Protein AF-A0A3A9J740-F1 (afdb_monomer)

Radius of gyration: 24.11 Å; Cα contacts (8 Å, |Δi|>4): 425; chains: 1; bounding box: 58×32×68 Å

Mean predicted aligned error: 5.63 Å

InterPro domains:
  IPR014917 Protein of unknown function DUF1800 [PF08811] (1-288)

Foldseek 3Di:
DCVVQVLQQAFACCFQQHPNHGHQRLRVLCCCCDQVFQHVPSPWDPLLSVLLSLLSWQWHAPPPDPDPDPPRGIDGHRRRHHAAWGAHPNDIQGDGTNVSNVVVSLVRLQRLSRLQVVQQVLLCLQQNNPDDPVSSVQLSVQCNVVVRPPVSSVVSSCPDPSSPPHDQDFFDQLVRLVVLLCVLFVHDDDPVVSQVLNVQLVRHPPDAPDPSGDDRDRVSRVPPSNLVSQLVVQLVVLVPDPDQDQLLVSLCVSQPPNRDPVLNVCLVPQPDSSSSSSSSSSDPRSRTD

Solvent-accessible surface area (backbone atoms only — not comparable to full-atom values): 15824 Å² total; per-residue (Å²): 99,51,68,84,39,44,24,56,70,14,22,7,42,67,3,80,73,31,64,83,70,28,52,58,39,40,54,47,33,40,46,44,42,32,72,73,28,29,28,84,86,41,80,76,50,73,64,29,28,51,30,41,12,29,36,44,17,14,43,29,50,30,75,91,46,99,46,102,56,97,47,83,41,77,47,73,40,70,49,28,19,28,73,70,69,36,57,42,87,89,41,76,41,75,50,64,66,74,53,26,33,52,52,53,52,56,50,44,61,68,30,70,42,14,38,50,42,50,38,47,51,55,48,30,72,70,59,27,85,87,64,60,69,68,59,48,54,51,32,37,50,43,25,65,76,55,78,54,41,61,65,60,29,49,50,53,53,61,70,37,68,59,67,74,70,53,68,70,70,36,53,45,48,55,68,56,37,52,53,49,48,26,61,67,68,74,42,86,74,58,68,69,64,46,50,51,53,24,40,73,47,73,52,38,79,98,57,55,95,44,95,82,46,73,83,86,57,50,74,82,62,61,42,70,68,38,50,48,46,51,51,55,50,33,42,53,54,35,67,69,54,84,85,72,73,58,34,66,59,45,48,44,75,69,41,49,92,72,56,48,68,70,58,52,51,56,34,72,67,35,94,39,62,45,54,10,38,25,47,52,57,69,28,71,76,52,42,32,73

Sequence (289 aa):
MLRYLDNNASVGRNSPRRRGRGTVNENLAREIMELHTLGVDGGYTQADVTAFAAALSGWTAGVWAPAPSDTLGTFFAAEQHDPGPKRVLGQTYVQDGPDQAVAVLRDLARHPSTIHHVSRRLAAHFLGDDLPPAVLSDLEETWRRTDGDLRAVTEALLRRPESTTMAVVKRRPPMEFIMAACRVLGHAAPAGPLLRDLGAMGQSVFSANSPKGWPEENNAWVAPDGIRTRLDWSMNVAARMQDLADPRTLAEQAFGSVLTEPTRQAIARAESPKRGIAILLMSSEMQRR

pLDDT: mean 91.39, std 8.55, range [51.75, 98.5]

Organism: NCBI:txid2478470

Structure (mmCIF, N/CA/C/O backbone):
data_AF-A0A3A9J740-F1
#
_entry.id   AF-A0A3A9J740-F1
#
loop_
_atom_site.group_PDB
_atom_site.id
_atom_site.type_symbol
_atom_site.label_atom_id
_atom_site.label_alt_id
_atom_site.label_comp_id
_atom_site.label_asym_id
_atom_site.label_entity_id
_atom_site.label_seq_id
_atom_site.pdbx_PDB_ins_code
_atom_site.Cartn_x
_atom_site.Cartn_y
_atom_site.Cartn_z
_atom_site.occupancy
_atom_site.B_iso_or_equiv
_atom_site.auth_seq_id
_atom_site.auth_comp_id
_atom_site.auth_asym_id
_atom_site.auth_atom_id
_atom_site.pdbx_PDB_model_num
ATOM 1 N N . MET A 1 1 ? 2.421 2.095 13.039 1.00 81.31 1 MET A N 1
ATOM 2 C CA . MET A 1 1 ? 1.061 2.659 13.174 1.00 81.31 1 MET A CA 1
ATOM 3 C C . MET A 1 1 ? 0.783 3.193 14.569 1.00 81.31 1 MET A C 1
ATOM 5 O O . MET A 1 1 ? 0.684 4.401 14.672 1.00 81.31 1 MET A O 1
ATOM 9 N N . LEU A 1 2 ? 0.766 2.374 15.636 1.00 83.62 2 LEU A N 1
ATOM 10 C CA . LEU A 1 2 ? 0.472 2.857 17.005 1.00 83.62 2 LEU A CA 1
ATOM 11 C C . LEU A 1 2 ? 1.285 4.092 17.431 1.00 83.62 2 LEU A C 1
ATOM 13 O O . LEU A 1 2 ? 0.717 5.019 17.983 1.00 83.62 2 LEU A O 1
ATOM 17 N N . ARG A 1 3 ? 2.592 4.128 17.143 1.00 83.50 3 ARG A N 1
ATOM 18 C CA . ARG A 1 3 ? 3.433 5.312 17.390 1.00 83.50 3 ARG A CA 1
ATOM 19 C C . ARG A 1 3 ? 3.266 6.406 16.334 1.00 83.50 3 ARG A C 1
ATOM 21 O O . ARG A 1 3 ? 3.211 7.570 16.673 1.00 83.50 3 ARG A O 1
ATOM 28 N N . TYR A 1 4 ? 3.232 6.034 15.055 1.00 84.31 4 TYR A N 1
ATOM 29 C CA . TYR A 1 4 ? 3.161 6.996 13.943 1.00 84.31 4 TYR A CA 1
ATOM 30 C C . TYR A 1 4 ? 1.874 7.838 13.970 1.00 84.31 4 TYR A C 1
ATOM 32 O O . TYR A 1 4 ? 1.875 8.969 13.510 1.00 84.31 4 TYR A O 1
ATOM 40 N N . LEU A 1 5 ? 0.796 7.276 14.523 1.00 90.56 5 LEU A N 1
ATOM 41 C CA . LEU A 1 5 ? -0.503 7.925 14.706 1.00 90.56 5 LEU A CA 1
ATOM 42 C C . LEU A 1 5 ? -0.791 8.234 16.180 1.00 90.56 5 LEU A C 1
ATOM 44 O O . LEU A 1 5 ? -1.947 8.423 16.551 1.00 90.56 5 LEU A O 1
ATOM 48 N N . ASP A 1 6 ? 0.251 8.241 17.018 1.00 88.88 6 ASP A N 1
ATOM 49 C CA . ASP A 1 6 ? 0.214 8.672 18.418 1.00 88.88 6 ASP A CA 1
ATOM 50 C C . ASP A 1 6 ? -0.845 7.967 19.299 1.00 88.88 6 ASP A C 1
ATOM 52 O O . ASP A 1 6 ? -1.298 8.502 20.316 1.00 88.88 6 ASP A O 1
ATOM 56 N N . ASN A 1 7 ? -1.229 6.729 18.961 1.00 91.00 7 ASN A N 1
ATOM 57 C CA . ASN A 1 7 ? -2.112 5.903 19.792 1.00 91.00 7 ASN A CA 1
ATOM 58 C C . ASN A 1 7 ? -1.427 5.452 21.086 1.00 91.00 7 ASN A C 1
ATOM 60 O O . ASN A 1 7 ? -2.094 5.230 22.087 1.00 91.00 7 ASN A O 1
ATOM 64 N N . ASN A 1 8 ? -0.094 5.367 21.103 1.00 85.38 8 ASN A N 1
ATOM 65 C CA . ASN A 1 8 ? 0.677 5.089 22.319 1.00 85.38 8 ASN A CA 1
ATOM 66 C C . ASN A 1 8 ? 0.500 6.164 23.412 1.00 85.38 8 ASN A C 1
ATOM 68 O O . ASN A 1 8 ? 0.837 5.908 24.564 1.00 85.38 8 ASN A O 1
ATOM 72 N N . ALA A 1 9 ? 0.007 7.356 23.054 1.00 84.88 9 ALA A N 1
ATOM 73 C CA . ALA A 1 9 ? -0.365 8.419 23.985 1.00 84.88 9 ALA A CA 1
ATOM 74 C C . ALA A 1 9 ? -1.886 8.495 24.242 1.00 84.88 9 ALA A C 1
ATOM 76 O O . ALA A 1 9 ? -2.328 9.329 25.034 1.00 84.88 9 ALA A O 1
ATOM 77 N N . SER A 1 10 ? -2.684 7.642 23.586 1.00 90.44 10 SER A N 1
ATOM 78 C CA . SER A 1 10 ? -4.144 7.602 23.708 1.00 90.44 10 SER A CA 1
ATOM 79 C C . SER A 1 10 ? -4.549 6.964 25.034 1.00 90.44 10 SER A C 1
ATOM 81 O O . SER A 1 10 ? -4.300 5.782 25.277 1.00 90.44 10 SER A O 1
ATOM 83 N N . VAL A 1 11 ? -5.190 7.751 25.898 1.00 91.88 11 VAL A N 1
ATOM 84 C CA . VAL A 1 11 ? -5.664 7.302 27.212 1.00 91.88 11 VAL A CA 1
ATOM 85 C C . VAL A 1 11 ? -7.163 7.538 27.301 1.00 91.88 11 VAL A C 1
ATOM 87 O O . VAL A 1 11 ? -7.626 8.669 27.139 1.00 91.88 11 VAL A O 1
ATOM 90 N N . GLY A 1 12 ? -7.911 6.477 27.595 1.00 92.31 12 GLY A N 1
ATOM 91 C CA . GLY A 1 12 ? -9.357 6.510 27.756 1.00 92.31 12 GLY A CA 1
ATOM 92 C C . GLY A 1 12 ? -9.812 7.589 28.733 1.00 92.31 12 GLY A C 1
ATOM 93 O O . GLY A 1 12 ? -9.223 7.775 29.800 1.00 92.31 12 GLY A O 1
ATOM 94 N N . ARG A 1 13 ? -10.891 8.300 28.396 1.00 90.38 13 ARG A N 1
ATOM 95 C CA . ARG A 1 13 ? -11.458 9.366 29.241 1.00 90.38 13 ARG A CA 1
ATOM 96 C C . ARG A 1 13 ? -11.885 8.816 30.598 1.00 90.38 13 ARG A C 1
ATOM 98 O O . ARG A 1 13 ? -11.732 9.491 31.616 1.00 90.38 13 ARG A O 1
ATOM 105 N N . ASN A 1 14 ? -12.374 7.580 30.606 1.00 90.00 14 ASN A N 1
ATOM 106 C CA . ASN A 1 14 ? -12.806 6.869 31.806 1.00 90.00 14 ASN A CA 1
ATOM 107 C C . ASN A 1 14 ? -11.757 5.882 32.340 1.00 90.00 14 ASN A C 1
ATOM 109 O O . ASN A 1 14 ? -12.083 5.074 33.209 1.00 90.00 14 ASN A O 1
ATOM 113 N N . SER A 1 15 ? -10.517 5.927 31.838 1.00 90.94 15 SER A N 1
ATOM 114 C CA . SER A 1 15 ? -9.501 4.950 32.225 1.00 90.94 15 SER A CA 1
ATOM 115 C C . SER A 1 15 ? -9.098 5.093 33.699 1.00 90.94 15 SER A C 1
ATOM 117 O O . SER A 1 15 ? -9.094 6.211 34.236 1.00 90.94 15 SER A O 1
ATOM 119 N N . PRO A 1 16 ? -8.676 4.000 34.361 1.00 87.94 16 PRO A N 1
ATOM 120 C CA . PRO A 1 16 ? -8.152 4.061 35.725 1.00 87.94 16 PRO A CA 1
ATOM 121 C C . PRO A 1 16 ? -6.982 5.046 35.892 1.00 87.94 16 PRO A C 1
ATOM 123 O O . PRO A 1 16 ? -6.896 5.743 36.900 1.00 87.94 16 PRO A O 1
ATOM 126 N N . ARG A 1 17 ? -6.102 5.157 34.887 1.00 84.81 17 ARG A N 1
ATOM 127 C CA . ARG A 1 17 ? -4.904 6.016 34.919 1.00 84.81 17 ARG A CA 1
ATOM 128 C C . ARG A 1 17 ? -5.209 7.515 34.890 1.00 84.81 17 ARG A C 1
ATOM 130 O O . ARG A 1 17 ? -4.446 8.293 35.460 1.00 84.81 17 ARG A O 1
ATOM 137 N N . ARG A 1 18 ? -6.260 7.950 34.186 1.00 78.88 18 ARG A N 1
ATOM 138 C CA . ARG A 1 18 ? -6.605 9.377 34.022 1.00 78.88 18 ARG A CA 1
ATOM 139 C C . ARG A 1 18 ? -8.114 9.613 34.011 1.00 78.88 18 ARG A C 1
ATOM 141 O O . ARG A 1 18 ? -8.633 10.295 33.131 1.00 78.88 18 ARG A O 1
ATOM 148 N N . ARG A 1 19 ? -8.822 9.094 35.012 1.00 77.00 19 ARG A N 1
ATOM 149 C CA . ARG A 1 19 ? -10.279 9.246 35.130 1.00 77.00 19 ARG A CA 1
ATOM 150 C C . ARG A 1 19 ? -10.709 10.718 35.007 1.00 77.00 19 ARG A C 1
ATOM 152 O O . ARG A 1 19 ? -10.307 11.557 35.810 1.00 77.00 19 ARG A O 1
ATOM 159 N N . GLY A 1 20 ? -11.490 11.036 33.974 1.00 71.94 20 GLY A N 1
ATOM 160 C CA . GLY A 1 20 ? -11.983 12.385 33.663 1.00 71.94 20 GLY A CA 1
ATOM 161 C C . GLY A 1 20 ? -10.965 13.337 33.015 1.00 71.94 20 GLY A C 1
ATOM 162 O O . GLY A 1 20 ? -11.309 14.474 32.708 1.00 71.94 20 GLY A O 1
ATOM 163 N N . ARG A 1 21 ? -9.717 12.900 32.804 1.00 74.75 21 ARG A N 1
ATOM 164 C CA . ARG A 1 21 ? -8.615 13.690 32.213 1.00 74.75 21 ARG A CA 1
ATOM 165 C C . ARG A 1 21 ? -7.874 12.953 31.088 1.00 74.75 21 ARG A C 1
ATOM 167 O O . ARG A 1 21 ? -6.830 13.422 30.634 1.00 74.75 21 ARG A O 1
ATOM 174 N N . GLY A 1 22 ? -8.353 11.776 30.690 1.00 78.81 22 GLY A N 1
ATOM 175 C CA . GLY A 1 22 ? -7.833 11.038 29.546 1.00 78.81 22 GLY A CA 1
ATOM 176 C C . GLY A 1 22 ? -8.166 11.754 28.241 1.00 78.81 22 GLY A C 1
ATOM 177 O O . GLY A 1 22 ? -9.252 12.320 28.097 1.00 78.81 22 GLY A O 1
ATOM 178 N N . THR A 1 23 ? -7.228 11.719 27.299 1.00 86.56 23 THR A N 1
ATOM 179 C CA . THR A 1 23 ? -7.433 12.207 25.937 1.00 86.56 23 THR A CA 1
ATOM 180 C C . THR A 1 23 ? -7.260 11.026 25.002 1.00 86.56 23 THR A C 1
ATOM 182 O O . THR A 1 23 ? -6.177 10.447 24.911 1.00 86.56 23 THR A O 1
ATOM 185 N N . VAL A 1 24 ? -8.344 10.675 24.321 1.00 90.56 24 VAL A N 1
ATOM 186 C CA . VAL A 1 24 ? -8.328 9.661 23.272 1.00 90.56 24 VAL A CA 1
ATOM 187 C C . VAL A 1 24 ? -7.801 10.314 21.998 1.00 90.56 24 VAL A C 1
ATOM 189 O O . VAL A 1 24 ? -8.313 11.352 21.581 1.00 90.56 24 VAL A O 1
ATOM 192 N N . ASN A 1 25 ? -6.771 9.717 21.403 1.00 94.19 25 ASN A N 1
ATOM 193 C CA . ASN A 1 25 ? -6.273 10.118 20.096 1.00 94.19 25 ASN A CA 1
ATOM 194 C C . ASN A 1 25 ? -7.057 9.387 19.003 1.00 94.19 25 ASN A C 1
ATOM 196 O O . ASN A 1 25 ? -7.069 8.160 18.955 1.00 94.19 25 ASN A O 1
ATOM 200 N N . GLU A 1 26 ? -7.703 10.149 18.129 1.00 96.06 26 GLU A N 1
ATOM 201 C CA . GLU A 1 26 ? -8.581 9.622 17.086 1.00 96.06 26 GLU A CA 1
ATOM 202 C C . GLU A 1 26 ? -7.867 9.246 15.792 1.00 96.06 26 GLU A C 1
ATOM 204 O O . GLU A 1 26 ? -8.460 8.555 14.966 1.00 96.06 26 GLU A O 1
ATOM 209 N N . ASN A 1 27 ? -6.615 9.673 15.603 1.00 95.56 27 ASN A N 1
ATOM 210 C CA . ASN A 1 27 ? -5.924 9.537 14.322 1.00 95.56 27 ASN A CA 1
ATOM 211 C C 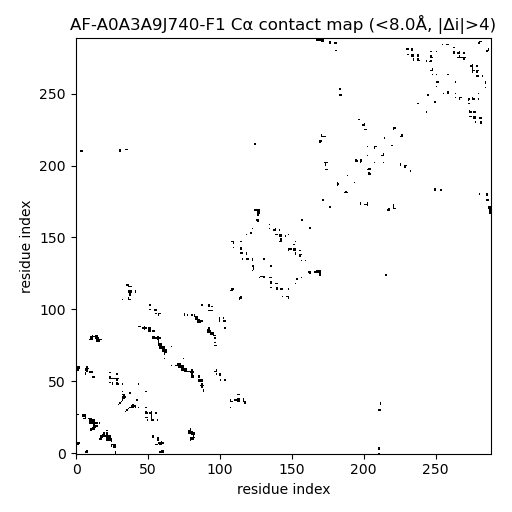. ASN A 1 27 ? -5.874 8.076 13.875 1.00 95.56 27 ASN A C 1
ATOM 213 O O . ASN A 1 27 ? -6.288 7.763 12.767 1.00 95.56 27 ASN A O 1
ATOM 217 N N . LEU A 1 28 ? -5.467 7.151 14.752 1.00 96.06 28 LEU A N 1
ATOM 218 C CA . LEU A 1 28 ? -5.420 5.733 14.391 1.00 96.06 28 LEU A CA 1
ATOM 219 C C . LEU A 1 28 ? -6.788 5.171 13.984 1.00 96.06 28 LEU A C 1
ATOM 221 O O . LEU A 1 28 ? -6.869 4.459 12.986 1.00 96.06 28 LEU A O 1
ATOM 225 N N . ALA A 1 29 ? -7.846 5.489 14.731 1.00 97.56 29 ALA A N 1
ATOM 226 C CA . ALA A 1 29 ? -9.196 5.038 14.403 1.00 97.56 29 ALA A CA 1
ATOM 227 C C . ALA A 1 29 ? -9.645 5.588 13.045 1.00 97.56 29 ALA A C 1
ATOM 229 O O . ALA A 1 29 ? -10.140 4.832 12.211 1.00 97.56 29 ALA A O 1
ATOM 230 N N . ARG A 1 30 ? -9.403 6.884 12.809 1.00 97.50 30 ARG A N 1
ATOM 231 C CA . ARG A 1 30 ? -9.718 7.557 11.550 1.00 97.50 30 ARG A CA 1
ATOM 232 C C . ARG A 1 30 ? -8.988 6.914 10.384 1.00 97.50 30 ARG A C 1
ATOM 234 O O . ARG A 1 30 ? -9.649 6.497 9.448 1.00 97.50 30 ARG A O 1
ATOM 241 N N . GLU A 1 31 ? -7.669 6.750 10.460 1.00 96.50 31 GLU A N 1
ATOM 242 C CA . GLU A 1 31 ? -6.901 6.157 9.360 1.00 96.50 31 GLU A CA 1
ATOM 243 C C . GLU A 1 31 ? -7.305 4.698 9.092 1.00 96.50 31 GLU A C 1
ATOM 245 O O . GLU A 1 31 ? -7.354 4.268 7.939 1.00 96.50 31 GLU A O 1
ATOM 250 N N . ILE A 1 32 ? -7.625 3.916 10.134 1.00 97.56 32 ILE A N 1
ATOM 251 C CA . ILE A 1 32 ? -8.130 2.549 9.946 1.00 97.56 32 ILE A CA 1
ATOM 252 C C . ILE A 1 32 ? -9.444 2.573 9.164 1.00 97.56 32 ILE A C 1
ATOM 254 O O . ILE A 1 32 ? -9.566 1.836 8.187 1.00 97.56 32 ILE A O 1
ATOM 258 N N . MET A 1 33 ? -10.404 3.406 9.570 1.00 98.12 33 MET A N 1
ATOM 259 C CA . MET A 1 33 ? -11.716 3.502 8.924 1.00 98.12 33 MET A CA 1
ATOM 260 C C . MET A 1 33 ? -11.609 4.084 7.508 1.00 98.12 33 MET A C 1
ATOM 262 O O . MET A 1 33 ? -12.146 3.512 6.566 1.00 98.12 33 MET A O 1
ATOM 266 N N . GLU A 1 34 ? -10.851 5.161 7.341 1.00 96.56 34 GLU A N 1
ATOM 267 C CA . GLU A 1 34 ? -10.755 5.934 6.104 1.00 96.56 34 GLU A CA 1
ATOM 268 C C . GLU A 1 34 ? -9.846 5.285 5.057 1.00 96.56 34 GLU A C 1
ATOM 270 O O . GLU A 1 34 ? -10.227 5.105 3.903 1.00 96.56 34 GLU A O 1
ATOM 275 N N . LEU A 1 35 ? -8.617 4.927 5.436 1.00 95.19 35 LEU A N 1
ATOM 276 C CA . LEU A 1 35 ? -7.586 4.537 4.472 1.00 95.19 35 LEU A CA 1
ATOM 277 C C . LEU A 1 35 ? -7.475 3.027 4.301 1.00 95.19 35 LEU A C 1
ATOM 279 O O . LEU A 1 35 ? -7.190 2.542 3.196 1.00 95.19 35 LEU A O 1
ATOM 283 N N . HIS A 1 36 ? -7.644 2.290 5.397 1.00 95.25 36 HIS A N 1
ATOM 284 C CA . HIS A 1 36 ? -7.301 0.871 5.464 1.00 95.25 36 HIS A CA 1
ATOM 285 C C . HIS A 1 36 ? -8.511 -0.066 5.410 1.00 95.25 36 HIS A C 1
ATOM 287 O O . HIS A 1 36 ? -8.317 -1.249 5.137 1.00 95.25 36 HIS A O 1
ATOM 293 N N . THR A 1 37 ? -9.729 0.434 5.643 1.00 97.44 37 THR A N 1
ATOM 294 C CA . THR A 1 37 ? -10.952 -0.382 5.634 1.00 97.44 37 THR A CA 1
ATOM 295 C C . THR A 1 37 ? -12.053 0.236 4.777 1.00 97.44 37 THR A C 1
ATOM 297 O O . THR A 1 37 ? -12.082 -0.017 3.580 1.00 97.44 37 THR A O 1
ATOM 300 N N . LEU A 1 38 ? -12.937 1.050 5.347 1.00 97.88 38 LEU A N 1
ATOM 301 C CA . LEU A 1 38 ? -14.202 1.465 4.739 1.00 97.88 38 LEU A CA 1
ATOM 302 C C . LEU A 1 38 ? -14.046 2.401 3.531 1.00 97.88 38 LEU A C 1
ATOM 304 O O . LEU A 1 38 ? -14.962 2.472 2.714 1.00 97.88 38 LEU A O 1
ATOM 308 N N . GLY A 1 39 ? -12.924 3.115 3.422 1.00 96.12 39 GLY A N 1
ATOM 309 C CA . GLY A 1 39 ? -12.763 4.197 2.450 1.00 96.12 39 GLY A CA 1
ATOM 310 C C . GLY A 1 39 ? -13.321 5.524 2.978 1.00 96.12 39 GLY A C 1
ATOM 311 O O . GLY A 1 39 ? -14.111 5.541 3.920 1.00 96.12 39 GLY A O 1
ATOM 312 N N . VAL A 1 40 ? -12.938 6.644 2.355 1.00 93.81 40 VAL A N 1
ATOM 313 C CA . VAL A 1 40 ? -13.387 8.000 2.747 1.00 93.81 40 VAL A CA 1
ATOM 314 C C . VAL A 1 40 ? -14.909 8.168 2.717 1.00 93.81 40 VAL A C 1
ATOM 316 O O . VAL A 1 40 ? -15.480 8.785 3.611 1.00 93.81 40 VAL A O 1
ATOM 319 N N . ASP A 1 41 ? -15.577 7.516 1.766 1.00 91.75 41 ASP A N 1
ATOM 320 C CA . ASP A 1 41 ? -17.038 7.512 1.630 1.00 91.75 41 ASP A CA 1
ATOM 321 C C . ASP A 1 41 ? -17.677 6.275 2.289 1.00 91.75 41 ASP A C 1
ATOM 323 O O . ASP A 1 41 ? -18.765 5.829 1.927 1.00 91.75 41 ASP A O 1
ATOM 327 N N . GLY A 1 42 ? -16.991 5.693 3.276 1.00 92.88 42 GLY A N 1
ATOM 328 C CA . GLY A 1 42 ? -17.344 4.431 3.920 1.00 92.88 42 GLY A CA 1
ATOM 329 C C . GLY A 1 42 ? -18.603 4.451 4.794 1.00 92.88 42 GLY A C 1
ATOM 330 O O . GLY A 1 42 ? -18.984 3.405 5.319 1.00 92.88 42 GLY A O 1
ATOM 331 N N . GLY A 1 43 ? -19.242 5.616 4.956 1.00 94.56 43 GLY A N 1
ATOM 332 C CA . GLY A 1 43 ? -20.502 5.787 5.688 1.00 94.56 43 GLY A CA 1
ATOM 333 C C . GLY A 1 43 ? -20.370 5.898 7.210 1.00 94.56 43 GLY A C 1
ATOM 334 O O . GLY A 1 43 ? -21.377 5.816 7.911 1.00 94.56 43 GLY A O 1
ATOM 335 N N . TYR A 1 44 ? -19.156 6.083 7.736 1.00 97.44 44 TYR A N 1
ATOM 336 C CA . TYR A 1 44 ? -18.931 6.311 9.164 1.00 97.44 44 TYR A CA 1
ATOM 337 C C . TYR A 1 44 ? -19.073 7.784 9.546 1.00 97.44 44 TYR A C 1
ATOM 339 O O . TYR A 1 44 ? -18.881 8.693 8.740 1.00 97.44 44 TYR A O 1
ATOM 347 N N . THR A 1 45 ? -19.379 8.027 10.815 1.00 97.69 45 THR A N 1
ATOM 348 C CA . THR A 1 45 ? -19.489 9.367 11.388 1.00 97.69 45 THR A CA 1
ATOM 349 C C . THR A 1 45 ? -18.288 9.701 12.265 1.00 97.69 45 THR A C 1
ATOM 351 O O . THR A 1 45 ? -17.536 8.832 12.709 1.00 97.69 45 THR A O 1
ATOM 354 N N . GLN A 1 46 ? -18.147 10.981 12.608 1.00 97.69 46 GLN A N 1
ATOM 355 C CA . GLN A 1 46 ? -17.180 11.418 13.613 1.00 97.69 46 GLN A CA 1
ATOM 356 C C . GLN A 1 46 ? -17.383 10.710 14.967 1.00 97.69 46 GLN A C 1
ATOM 358 O O . GLN A 1 46 ? -16.409 10.409 15.650 1.00 97.69 46 GLN A O 1
ATOM 363 N N . ALA A 1 47 ? -18.630 10.401 15.343 1.00 98.06 47 ALA A N 1
ATOM 364 C CA . ALA A 1 47 ? -18.919 9.677 16.579 1.00 98.06 47 ALA A CA 1
ATOM 365 C C . ALA A 1 47 ? -18.381 8.237 16.545 1.00 98.06 47 ALA A C 1
ATOM 367 O O . ALA A 1 47 ? -17.877 7.756 17.559 1.00 98.06 47 ALA A O 1
ATOM 368 N N . ASP A 1 48 ? -18.429 7.580 15.382 1.00 98.44 48 ASP A N 1
ATOM 369 C CA . ASP A 1 48 ? -17.860 6.241 15.198 1.00 98.44 48 ASP A CA 1
ATOM 370 C C . ASP A 1 48 ? -16.336 6.262 15.339 1.00 98.44 48 ASP A C 1
ATOM 372 O O . ASP A 1 48 ? -15.773 5.398 16.009 1.00 98.44 48 ASP A O 1
ATOM 376 N N . VAL A 1 49 ? -15.674 7.291 14.792 1.00 98.25 49 VAL A N 1
ATOM 377 C CA . VAL A 1 49 ? -14.226 7.496 14.955 1.00 98.25 49 VAL A CA 1
ATOM 378 C C . VAL A 1 49 ? -13.867 7.659 16.431 1.00 98.25 49 VAL A C 1
ATOM 380 O O . VAL A 1 49 ? -12.987 6.956 16.926 1.00 98.25 49 VAL A O 1
ATOM 383 N N . THR A 1 50 ? -14.562 8.538 17.162 1.00 97.75 50 THR A N 1
ATOM 384 C CA . THR A 1 50 ? -14.318 8.746 18.597 1.00 97.75 50 THR A CA 1
ATOM 385 C C . THR A 1 50 ? -14.555 7.463 19.403 1.00 97.75 50 THR A C 1
ATOM 387 O O . THR A 1 50 ? -13.760 7.126 20.285 1.00 97.75 50 THR A O 1
ATOM 390 N N . ALA A 1 51 ? -15.629 6.725 19.109 1.00 97.94 51 ALA A N 1
ATOM 391 C CA . ALA A 1 51 ? -15.966 5.488 19.808 1.00 97.94 51 ALA A CA 1
ATOM 392 C C . ALA A 1 51 ? -14.959 4.365 19.523 1.00 97.94 51 ALA A C 1
ATOM 394 O O . ALA A 1 51 ? -14.545 3.663 20.449 1.00 97.94 51 ALA A O 1
ATOM 395 N N . PHE A 1 52 ? -14.508 4.224 18.276 1.00 98.38 52 PHE A N 1
ATOM 396 C CA . PHE A 1 52 ? -13.485 3.248 17.923 1.00 98.38 52 PHE A CA 1
ATOM 397 C C . PHE A 1 52 ? -12.116 3.623 18.504 1.00 98.38 52 PHE A C 1
ATOM 399 O O . PHE A 1 52 ? -11.405 2.761 19.016 1.00 98.38 52 PHE A O 1
ATOM 406 N N . ALA A 1 53 ? -11.770 4.910 18.531 1.00 97.69 53 ALA A N 1
ATOM 407 C CA . ALA A 1 53 ? -10.562 5.391 19.195 1.00 97.69 53 ALA A CA 1
ATOM 408 C C . ALA A 1 53 ? -10.574 5.087 20.703 1.00 97.69 53 ALA A C 1
ATOM 410 O O . ALA A 1 53 ? -9.547 4.717 21.273 1.00 97.69 53 ALA A O 1
ATOM 411 N N . ALA A 1 54 ? -11.741 5.178 21.350 1.00 96.69 54 ALA A N 1
ATOM 412 C CA . ALA A 1 54 ? -11.897 4.762 22.739 1.00 96.69 54 ALA A CA 1
ATOM 413 C C . ALA A 1 54 ? -11.683 3.247 22.899 1.00 96.69 54 ALA A C 1
ATOM 415 O O . ALA A 1 54 ? -10.971 2.845 23.817 1.00 96.69 54 ALA A O 1
ATOM 416 N N . ALA A 1 55 ? -12.197 2.419 21.983 1.00 97.44 55 ALA A N 1
ATOM 417 C CA . ALA A 1 55 ? -11.933 0.975 21.987 1.00 97.44 55 ALA A CA 1
ATOM 418 C C . ALA A 1 55 ? -10.441 0.642 21.770 1.00 97.44 55 ALA A C 1
ATOM 420 O O . ALA A 1 55 ? -9.922 -0.307 22.350 1.00 97.44 55 ALA A O 1
ATOM 421 N N . LEU A 1 56 ? -9.735 1.441 20.960 1.00 96.56 56 LEU A N 1
ATOM 422 C CA . LEU A 1 56 ? -8.296 1.311 20.692 1.00 96.56 56 LEU A CA 1
ATOM 423 C C . LEU A 1 56 ? -7.400 1.822 21.828 1.00 96.56 56 LEU A C 1
ATOM 425 O O . LEU A 1 56 ? -6.204 1.511 21.847 1.00 96.56 56 LEU A O 1
ATOM 429 N N . SER A 1 57 ? -7.931 2.611 22.764 1.00 94.62 57 SER A N 1
ATOM 430 C CA . SER A 1 57 ? -7.153 3.082 23.912 1.00 94.62 57 SER A CA 1
ATOM 431 C C . SER A 1 57 ? -6.632 1.898 24.736 1.00 94.62 57 SER A C 1
ATOM 433 O O . SER A 1 57 ? -7.274 0.853 24.830 1.00 94.62 57 SER A O 1
ATOM 435 N N . GLY A 1 58 ? -5.432 2.032 25.297 1.00 91.31 58 GLY A N 1
ATOM 436 C CA . GLY A 1 58 ? -4.724 0.920 25.936 1.00 91.31 58 GLY A CA 1
ATOM 437 C C . GLY A 1 58 ? -3.811 0.132 24.993 1.00 91.31 58 GLY A C 1
ATOM 438 O O . GLY A 1 58 ? -2.793 -0.378 25.454 1.00 91.31 58 GLY A O 1
ATOM 439 N N . TRP A 1 59 ? -4.062 0.094 23.679 1.00 92.31 59 TRP A N 1
ATOM 440 C CA . TRP A 1 59 ? -3.084 -0.461 22.736 1.00 92.31 59 TRP A CA 1
ATOM 441 C C . TRP A 1 59 ? -1.876 0.467 22.584 1.00 92.31 59 TRP A C 1
ATOM 443 O O . TRP A 1 59 ? -1.980 1.598 22.108 1.00 92.31 59 TRP A O 1
ATOM 453 N N . THR A 1 60 ? -0.696 -0.024 22.947 1.00 87.81 60 THR A N 1
ATOM 454 C CA . THR A 1 60 ? 0.554 0.738 22.897 1.00 87.81 60 THR A CA 1
ATOM 455 C C . THR A 1 60 ? 1.711 -0.138 22.403 1.00 87.81 60 THR A C 1
ATOM 457 O O . THR A 1 60 ? 1.517 -1.294 22.023 1.00 87.81 60 THR A O 1
ATOM 460 N N . ALA A 1 61 ? 2.918 0.417 22.327 1.00 82.88 61 ALA A N 1
ATOM 461 C CA . ALA A 1 61 ? 4.114 -0.298 21.893 1.00 82.88 61 ALA A CA 1
ATOM 462 C C . ALA A 1 61 ? 5.248 -0.129 22.913 1.00 82.88 61 ALA A C 1
ATOM 464 O O . ALA A 1 61 ? 5.517 0.980 23.365 1.00 82.88 61 ALA A O 1
ATOM 465 N N . GLY A 1 62 ? 5.931 -1.231 23.238 1.00 67.94 62 GLY A N 1
ATOM 466 C CA . GLY A 1 62 ? 7.017 -1.322 24.226 1.00 67.94 62 GLY A CA 1
ATOM 467 C C . GLY A 1 62 ? 8.356 -0.766 23.761 1.00 67.94 62 GLY A C 1
ATOM 468 O O . GLY A 1 62 ? 9.345 -0.839 24.482 1.00 67.94 62 GLY A O 1
ATOM 469 N N . VAL A 1 63 ? 8.404 -0.149 22.582 1.00 58.94 63 VAL A N 1
ATOM 470 C CA . VAL A 1 63 ? 9.570 0.633 22.192 1.00 58.94 63 VAL A CA 1
ATOM 471 C C . VAL A 1 63 ? 9.490 1.950 22.976 1.00 58.94 63 VAL A C 1
ATOM 473 O O . VAL A 1 63 ? 8.727 2.842 22.606 1.00 58.94 63 VAL A O 1
ATOM 476 N N . TRP A 1 64 ? 10.254 2.049 24.071 1.00 51.75 64 TRP A N 1
ATOM 477 C CA . TRP A 1 64 ? 10.454 3.251 24.910 1.00 51.75 64 TRP A CA 1
ATOM 478 C C . TRP A 1 64 ? 9.388 3.586 25.978 1.00 51.75 64 TRP A C 1
ATOM 480 O O . TRP A 1 64 ? 9.484 4.641 26.604 1.00 51.75 64 TRP A O 1
ATOM 490 N N . ALA A 1 65 ? 8.410 2.713 26.237 1.00 53.19 65 ALA A N 1
ATOM 491 C CA . ALA A 1 65 ? 7.521 2.804 27.407 1.00 53.19 65 ALA A CA 1
ATOM 492 C C . ALA A 1 65 ? 7.894 1.724 28.443 1.00 53.19 65 ALA A C 1
ATOM 494 O O . ALA A 1 65 ? 8.377 0.670 28.031 1.00 53.19 65 ALA A O 1
ATOM 495 N N . PRO A 1 66 ? 7.668 1.928 29.759 1.00 53.34 66 PRO A N 1
ATOM 496 C CA . PRO A 1 66 ? 7.808 0.858 30.744 1.00 53.34 66 PRO A CA 1
ATOM 497 C C . PRO A 1 66 ? 6.777 -0.238 30.439 1.00 53.34 66 PRO A C 1
ATOM 499 O O . PRO A 1 66 ? 5.604 -0.122 30.790 1.00 53.34 66 PRO A O 1
ATOM 502 N N . ALA A 1 67 ? 7.204 -1.261 29.703 1.00 58.50 67 ALA A N 1
ATOM 503 C CA . ALA A 1 67 ? 6.419 -2.446 29.406 1.00 58.50 67 ALA A CA 1
ATOM 504 C C . ALA A 1 67 ? 6.587 -3.474 30.546 1.00 58.50 67 ALA A C 1
ATOM 506 O O . ALA A 1 67 ? 7.644 -3.500 31.179 1.00 58.50 67 ALA A O 1
ATOM 507 N N . PRO A 1 68 ? 5.590 -4.341 30.810 1.00 58.50 68 PRO A N 1
ATOM 508 C CA . PRO A 1 68 ? 5.683 -5.393 31.832 1.00 58.50 68 PRO A CA 1
ATOM 509 C C . PRO A 1 68 ? 6.813 -6.429 31.627 1.00 58.50 68 PRO A C 1
ATOM 511 O O . PRO A 1 68 ? 7.037 -7.255 32.506 1.00 58.50 68 PRO A O 1
ATOM 514 N N . SER A 1 69 ? 7.534 -6.391 30.501 1.00 53.91 69 SER A N 1
ATOM 515 C CA . SER A 1 69 ? 8.791 -7.113 30.227 1.00 53.91 69 SER A CA 1
ATOM 516 C C . SER A 1 69 ? 9.456 -6.542 28.960 1.00 53.91 69 SER A C 1
ATOM 518 O O . SER A 1 69 ? 8.856 -5.669 28.330 1.00 53.91 69 SER A O 1
ATOM 520 N N . ASP A 1 70 ? 10.629 -7.069 28.558 1.00 54.12 70 ASP A N 1
ATOM 521 C CA . ASP A 1 70 ? 11.430 -6.830 27.322 1.00 54.12 70 ASP A CA 1
ATOM 522 C C . ASP A 1 70 ? 10.677 -7.014 25.974 1.00 54.12 70 ASP A C 1
ATOM 524 O O . ASP A 1 70 ? 11.211 -7.472 24.962 1.00 54.12 70 ASP A O 1
ATOM 528 N N . THR A 1 71 ? 9.395 -6.671 25.925 1.00 55.81 71 THR A N 1
ATOM 529 C CA . THR A 1 71 ? 8.533 -6.814 24.762 1.00 55.81 71 THR A CA 1
ATOM 530 C C . THR A 1 71 ? 8.839 -5.683 23.788 1.00 55.81 71 THR A C 1
ATOM 532 O O . THR A 1 71 ? 8.216 -4.619 23.803 1.00 55.81 71 THR A O 1
ATOM 535 N N . LEU A 1 72 ? 9.795 -5.924 22.895 1.00 61.16 72 LEU A N 1
ATOM 536 C CA . LEU A 1 72 ? 9.926 -5.186 21.642 1.00 61.16 72 LEU A CA 1
ATOM 537 C C . LEU A 1 72 ? 8.694 -5.503 20.776 1.00 61.16 72 LEU A C 1
ATOM 539 O O . LEU A 1 72 ? 8.728 -6.370 19.910 1.00 61.16 72 LEU A O 1
ATOM 543 N N . GLY A 1 73 ? 7.559 -4.860 21.058 1.00 75.00 73 GLY A N 1
ATOM 544 C CA . GLY A 1 73 ? 6.301 -5.180 20.387 1.00 75.00 73 GLY A CA 1
ATOM 545 C C . GLY A 1 73 ? 5.104 -4.368 20.865 1.00 75.00 73 GLY A C 1
ATOM 546 O O . GLY A 1 73 ? 5.221 -3.466 21.695 1.00 75.00 73 GLY A O 1
ATOM 547 N N . THR A 1 74 ? 3.939 -4.670 20.301 1.00 84.44 74 THR A N 1
ATOM 548 C CA . THR A 1 74 ? 2.658 -4.094 20.719 1.00 84.44 74 THR A CA 1
ATOM 549 C C . THR A 1 74 ? 2.134 -4.810 21.957 1.00 84.44 74 THR A C 1
ATOM 551 O O . THR A 1 74 ? 2.157 -6.038 21.998 1.00 84.44 74 THR A O 1
ATOM 554 N N . PHE A 1 75 ? 1.619 -4.071 22.933 1.00 87.12 75 PHE A N 1
ATOM 555 C CA . PHE A 1 75 ? 0.979 -4.644 24.117 1.00 87.12 75 PHE A CA 1
ATOM 556 C C . PHE A 1 75 ? -0.238 -3.817 24.535 1.00 87.12 75 PHE A C 1
ATOM 558 O O . PHE A 1 75 ? -0.436 -2.695 24.060 1.00 87.12 75 PHE A O 1
ATOM 565 N N . PHE A 1 76 ? -1.052 -4.384 25.422 1.00 91.12 76 PHE A N 1
ATOM 566 C CA . PHE A 1 76 ? -2.255 -3.744 25.933 1.00 91.12 76 PHE A CA 1
ATOM 567 C C . PHE A 1 76 ? -2.073 -3.304 27.390 1.00 91.12 76 PHE A C 1
ATOM 569 O O . PHE A 1 76 ? -1.822 -4.122 28.273 1.00 91.12 76 PHE A O 1
ATOM 576 N N . ALA A 1 77 ? -2.202 -2.005 27.632 1.00 91.31 77 ALA A N 1
ATOM 577 C CA . ALA A 1 77 ? -2.116 -1.363 28.934 1.00 91.31 77 ALA A CA 1
ATOM 578 C C . ALA A 1 77 ? -3.529 -1.111 29.485 1.00 91.31 77 ALA A C 1
ATOM 580 O O . ALA A 1 77 ? -4.171 -0.106 29.164 1.00 91.31 77 ALA A O 1
ATOM 581 N N . ALA A 1 78 ? -4.033 -2.043 30.296 1.00 92.81 78 ALA A N 1
ATOM 582 C CA . ALA A 1 78 ? -5.413 -2.025 30.785 1.00 92.81 78 ALA A CA 1
ATOM 583 C C . ALA A 1 78 ? -5.770 -0.745 31.566 1.00 92.81 78 ALA A C 1
ATOM 585 O O . ALA A 1 78 ? -6.893 -0.256 31.489 1.00 92.81 78 ALA A O 1
ATOM 586 N N . GLU A 1 79 ? -4.812 -0.134 32.265 1.00 91.62 79 GLU A N 1
ATOM 587 C CA . GLU A 1 79 ? -5.017 1.110 33.010 1.00 91.62 79 GLU A CA 1
ATOM 588 C C . GLU A 1 79 ? -5.233 2.339 32.106 1.00 91.62 79 GLU A C 1
ATOM 590 O O . GLU A 1 79 ? -5.722 3.382 32.559 1.00 91.62 79 GLU A O 1
ATOM 595 N N . GLN A 1 80 ? -4.868 2.233 30.827 1.00 92.19 80 GLN A N 1
ATOM 596 C CA . GLN A 1 80 ? -5.036 3.273 29.810 1.00 92.19 80 GLN A CA 1
ATOM 597 C C . GLN A 1 80 ? -6.307 3.093 28.973 1.00 92.19 80 GLN A C 1
ATOM 599 O O . GLN A 1 80 ? -6.697 4.037 28.290 1.00 92.19 80 GLN A O 1
ATOM 604 N N . HIS A 1 81 ? -6.961 1.934 29.040 1.00 95.38 81 HIS A N 1
ATOM 605 C CA . HIS A 1 81 ? -8.166 1.643 28.268 1.00 95.38 81 HIS A CA 1
ATOM 606 C C . HIS A 1 81 ? -9.397 2.399 28.789 1.00 95.38 81 HIS A C 1
ATOM 608 O O . HIS A 1 81 ? -9.554 2.587 29.995 1.00 95.38 81 HIS A O 1
ATOM 614 N N . ASP A 1 82 ? -10.277 2.835 27.888 1.00 95.12 82 ASP A N 1
ATOM 615 C CA . ASP A 1 82 ? -11.588 3.402 28.204 1.00 95.12 82 ASP A CA 1
ATOM 616 C C . ASP A 1 82 ? -12.600 2.266 28.430 1.00 95.12 82 ASP A C 1
ATOM 618 O O . ASP A 1 82 ? -13.095 1.702 27.454 1.00 95.12 82 ASP A O 1
ATOM 622 N N . PRO A 1 83 ? -12.950 1.922 29.680 1.00 94.31 83 PRO A N 1
ATOM 623 C CA . PRO A 1 83 ? -13.794 0.765 29.954 1.00 94.31 83 PRO A CA 1
ATOM 624 C C . PRO A 1 83 ? -15.239 0.963 29.483 1.00 94.31 83 PRO A C 1
ATOM 626 O O . PRO A 1 83 ? -15.709 2.080 29.249 1.00 94.31 83 PRO A O 1
ATOM 629 N N . GLY A 1 84 ? -15.981 -0.139 29.423 1.00 94.94 84 GLY A N 1
ATOM 630 C CA . GLY A 1 84 ? -17.408 -0.141 29.118 1.00 94.94 84 GLY A CA 1
ATOM 631 C C . GLY A 1 84 ? -17.718 -0.136 27.619 1.00 94.94 84 GLY A C 1
ATOM 632 O O . GLY A 1 84 ? -16.823 0.048 26.787 1.00 94.94 84 GLY A O 1
ATOM 633 N N . PRO A 1 85 ? -18.993 -0.349 27.262 1.00 97.31 85 PRO A N 1
ATOM 634 C CA . PRO A 1 85 ? -19.380 -0.636 25.891 1.00 97.31 85 PRO A CA 1
ATOM 635 C C . PRO A 1 85 ? -19.171 0.562 24.964 1.00 97.31 85 PRO A C 1
ATOM 637 O O . PRO A 1 85 ? -19.444 1.704 25.345 1.00 97.31 85 PRO A O 1
ATOM 640 N N . LYS A 1 86 ? -18.734 0.301 23.729 1.00 97.69 86 LYS A N 1
ATOM 641 C CA . LYS A 1 86 ? -18.611 1.317 22.667 1.00 97.69 86 LYS A CA 1
ATOM 642 C C . LYS A 1 86 ? -19.605 1.031 21.558 1.00 97.69 86 LYS A C 1
ATOM 644 O O . LYS A 1 86 ? -19.855 -0.127 21.237 1.00 97.69 86 LYS A O 1
ATOM 649 N N . ARG A 1 87 ? -20.157 2.084 20.958 1.00 98.19 87 ARG A N 1
ATOM 650 C CA . ARG A 1 87 ? -21.045 1.963 19.801 1.00 98.19 87 ARG A CA 1
ATOM 651 C C . ARG A 1 87 ? -20.334 2.470 18.553 1.00 98.19 87 ARG A C 1
ATOM 653 O O . ARG A 1 87 ? -20.013 3.650 18.500 1.00 98.19 87 ARG A O 1
ATOM 660 N N . VAL A 1 88 ? -20.092 1.588 17.588 1.00 98.25 88 VAL A N 1
ATOM 661 C CA . VAL A 1 88 ? -19.392 1.888 16.328 1.00 98.25 88 VAL A CA 1
ATOM 662 C C . VAL A 1 88 ? -20.215 1.318 15.176 1.00 98.25 88 VAL A C 1
ATOM 664 O O . VAL A 1 88 ? -20.597 0.150 15.217 1.00 98.25 88 VAL A O 1
ATOM 667 N N . LEU A 1 89 ? -20.522 2.141 14.171 1.00 97.31 89 LEU A N 1
ATOM 668 C CA . LEU A 1 89 ? -21.345 1.791 13.005 1.00 97.31 89 LEU A CA 1
ATOM 669 C C . LEU A 1 89 ? -22.690 1.160 13.392 1.00 97.31 89 LEU A C 1
ATOM 671 O O . LEU A 1 89 ? -23.144 0.167 12.829 1.00 97.31 89 LEU A O 1
ATOM 675 N N . GLY A 1 90 ? -23.320 1.722 14.422 1.00 95.94 90 GLY A N 1
ATOM 676 C CA . GLY A 1 90 ? -24.604 1.248 14.932 1.00 95.94 90 GLY A CA 1
ATOM 677 C C . GLY A 1 90 ? -24.547 -0.013 15.804 1.00 95.94 90 GLY A C 1
ATOM 678 O O . GLY A 1 90 ? -25.540 -0.276 16.484 1.00 95.94 90 GLY A O 1
ATOM 679 N N . GLN A 1 91 ? -23.412 -0.719 15.857 1.00 97.44 91 GLN A N 1
ATOM 680 C CA . GLN A 1 91 ? -23.202 -1.923 16.667 1.00 97.44 91 GLN A CA 1
ATOM 681 C C . GLN A 1 91 ? -22.615 -1.600 18.039 1.00 97.44 91 GLN A C 1
ATOM 683 O O . GLN A 1 91 ? -21.793 -0.692 18.165 1.00 97.44 91 GLN A O 1
ATOM 688 N N . THR A 1 92 ? -23.020 -2.352 19.064 1.00 98.38 92 THR A N 1
ATOM 689 C CA . THR A 1 92 ? -22.523 -2.197 20.440 1.00 98.38 92 THR A CA 1
ATOM 690 C C . THR A 1 92 ? -21.526 -3.301 20.776 1.00 98.38 92 THR A C 1
ATOM 692 O O . THR A 1 92 ? -21.873 -4.479 20.786 1.00 98.38 92 THR A O 1
ATOM 695 N N . TYR A 1 93 ? -20.309 -2.903 21.128 1.00 98.25 93 TYR A N 1
ATOM 696 C CA . TYR A 1 93 ? -19.211 -3.785 21.507 1.00 98.25 93 TYR A CA 1
AT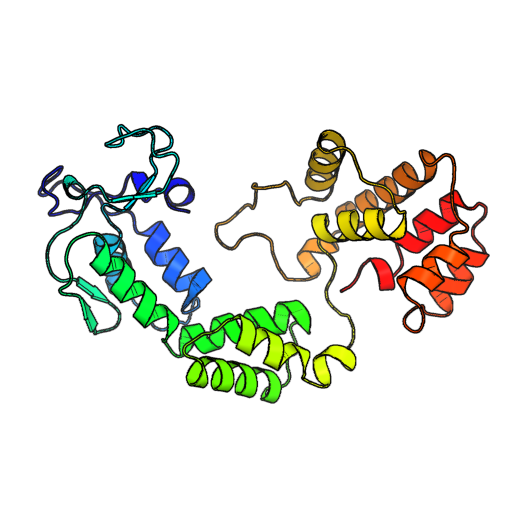OM 697 C C . TYR A 1 93 ? -19.092 -3.803 23.029 1.00 98.25 93 TYR A C 1
ATOM 699 O O . TYR A 1 93 ? -18.737 -2.794 23.636 1.00 98.25 93 TYR A O 1
ATOM 707 N N . VAL A 1 94 ? -19.445 -4.936 23.642 1.00 97.75 94 VAL A N 1
ATOM 708 C CA . VAL A 1 94 ? -19.463 -5.146 25.106 1.00 97.75 94 VAL A CA 1
ATOM 709 C C . VAL A 1 94 ? -18.216 -5.857 25.629 1.00 97.75 94 VAL A C 1
ATOM 711 O O . VAL A 1 94 ? -18.068 -6.020 26.836 1.00 97.75 94 VAL A O 1
ATOM 714 N N . GLN A 1 95 ? -17.343 -6.302 24.724 1.00 96.69 95 GLN A N 1
ATOM 715 C CA . GLN A 1 95 ? -16.047 -6.876 25.058 1.00 96.69 95 GLN A CA 1
ATOM 716 C C . GLN A 1 95 ? -15.234 -5.866 25.873 1.00 96.69 95 GLN A C 1
ATOM 718 O O . GLN A 1 95 ? -15.401 -4.655 25.707 1.00 96.69 95 GLN A O 1
ATOM 723 N N . ASP A 1 96 ? -14.350 -6.375 26.724 1.00 88.88 96 ASP A N 1
ATOM 724 C CA . ASP A 1 96 ? -13.466 -5.563 27.554 1.00 88.88 96 ASP A CA 1
ATOM 725 C C . ASP A 1 96 ? -12.009 -5.721 27.109 1.00 88.88 96 ASP A C 1
ATOM 727 O O . ASP A 1 96 ? -11.629 -6.694 26.448 1.00 88.88 96 ASP A O 1
ATOM 731 N N . GLY A 1 97 ? -11.190 -4.746 27.478 1.00 92.75 97 GLY A N 1
ATOM 732 C CA . GLY A 1 97 ? -9.762 -4.763 27.228 1.00 92.75 97 GLY A CA 1
ATOM 733 C C . GLY A 1 97 ? -9.398 -4.890 25.735 1.00 92.75 97 GLY A C 1
ATOM 734 O O . GLY A 1 97 ? -10.001 -4.228 24.885 1.00 92.75 97 GLY A O 1
ATOM 735 N N . PRO A 1 98 ? -8.391 -5.714 25.380 1.00 93.81 98 PRO A N 1
ATOM 736 C CA . PRO A 1 98 ? -7.859 -5.763 24.017 1.00 93.81 98 PRO A CA 1
ATOM 737 C C . PRO A 1 98 ? -8.869 -6.292 22.991 1.00 93.81 98 PRO A C 1
ATOM 739 O O . PRO A 1 98 ? -8.818 -5.896 21.822 1.00 93.81 98 PRO A O 1
ATOM 742 N N . ASP A 1 99 ? -9.801 -7.146 23.418 1.00 97.06 99 ASP A N 1
ATOM 743 C CA . ASP A 1 99 ? -10.752 -7.819 22.533 1.00 97.06 99 ASP A CA 1
ATOM 744 C C . ASP A 1 99 ? -11.807 -6.868 21.961 1.00 97.06 99 ASP A C 1
ATOM 746 O O . ASP A 1 99 ? -12.374 -7.147 20.903 1.00 97.06 99 ASP A O 1
ATOM 750 N N . GLN A 1 100 ? -12.044 -5.721 22.607 1.00 97.69 100 GLN A N 1
ATOM 751 C CA . GLN A 1 100 ? -13.014 -4.731 22.141 1.00 97.69 100 GLN A CA 1
ATOM 752 C C . GLN A 1 100 ? -12.621 -4.137 20.786 1.00 97.69 100 GLN A C 1
ATOM 754 O O . GLN A 1 100 ? -13.413 -4.170 19.844 1.00 97.69 100 GLN A O 1
ATOM 759 N N . ALA A 1 101 ? -11.379 -3.668 20.642 1.00 96.88 101 ALA A N 1
ATOM 760 C CA . ALA A 1 101 ? -10.885 -3.173 19.357 1.00 96.88 101 ALA A CA 1
ATOM 761 C C . ALA A 1 101 ? -10.793 -4.287 18.302 1.00 96.88 101 ALA A C 1
ATOM 763 O O . ALA A 1 101 ? -11.083 -4.049 17.131 1.00 96.88 101 ALA A O 1
ATOM 764 N N . VAL A 1 102 ? -10.419 -5.508 18.705 1.00 97.38 102 VAL A N 1
ATOM 765 C CA . VAL A 1 102 ? -10.345 -6.666 17.797 1.00 97.38 102 VAL A CA 1
ATOM 766 C C . VAL A 1 102 ? -11.727 -7.023 17.244 1.00 97.38 102 VAL A C 1
ATOM 768 O O . VAL A 1 102 ? -11.840 -7.340 16.061 1.00 97.38 102 VAL A O 1
ATOM 771 N N . ALA A 1 103 ? -12.779 -6.944 18.062 1.00 98.31 103 ALA A N 1
ATOM 772 C CA . ALA A 1 103 ? -14.151 -7.154 17.613 1.00 98.31 103 ALA A CA 1
ATOM 773 C C . ALA A 1 103 ? -14.570 -6.102 16.573 1.00 98.31 103 ALA A C 1
ATOM 775 O O . ALA A 1 103 ? -15.039 -6.480 15.502 1.00 98.31 103 ALA A O 1
ATOM 776 N N . VAL A 1 104 ? -14.294 -4.814 16.824 1.00 98.50 104 VAL A N 1
ATOM 777 C CA . VAL A 1 104 ? -14.555 -3.745 15.841 1.00 98.50 104 VAL A CA 1
ATOM 778 C C . VAL A 1 104 ? -13.803 -4.008 14.533 1.00 98.50 104 VAL A C 1
ATOM 780 O O . VAL A 1 104 ? -14.393 -3.949 13.460 1.00 98.50 104 VAL A O 1
ATOM 783 N N . LEU A 1 105 ? -12.514 -4.361 14.597 1.00 97.88 105 LEU A N 1
ATOM 784 C CA . LEU A 1 105 ? -11.700 -4.651 13.409 1.00 97.88 105 LEU A CA 1
ATOM 785 C C . LEU A 1 105 ? -12.231 -5.835 12.589 1.00 97.88 105 LEU A C 1
ATOM 787 O O . LEU A 1 105 ? -12.188 -5.792 11.360 1.00 97.88 105 LEU A O 1
ATOM 791 N N . ARG A 1 106 ? -12.741 -6.883 13.248 1.00 97.38 106 ARG A N 1
ATOM 792 C CA . ARG A 1 106 ? -13.352 -8.037 12.571 1.00 97.38 106 ARG A CA 1
ATOM 793 C C . ARG A 1 106 ? -14.615 -7.648 11.809 1.00 97.38 106 ARG A C 1
ATOM 795 O O . ARG A 1 106 ? -14.801 -8.112 10.687 1.00 97.38 106 ARG A O 1
ATOM 802 N N . ASP A 1 107 ? -15.447 -6.791 12.384 1.00 97.81 107 ASP A N 1
ATOM 803 C CA . ASP A 1 107 ? -16.673 -6.336 11.726 1.00 97.81 107 ASP A CA 1
ATOM 804 C C . ASP A 1 107 ? -16.366 -5.335 10.605 1.00 97.81 107 ASP A C 1
ATOM 806 O O . ASP A 1 107 ? -16.942 -5.432 9.521 1.00 97.81 107 ASP A O 1
ATOM 810 N N . LEU A 1 108 ? -15.374 -4.454 10.794 1.00 98.25 108 LEU A N 1
ATOM 811 C CA . LEU A 1 108 ? -14.859 -3.595 9.723 1.00 98.25 108 LEU A CA 1
ATOM 812 C C . LEU A 1 108 ? -14.335 -4.419 8.539 1.00 98.25 108 LEU A C 1
ATOM 814 O O . LEU A 1 108 ? -14.626 -4.072 7.398 1.00 98.25 108 LEU A O 1
AT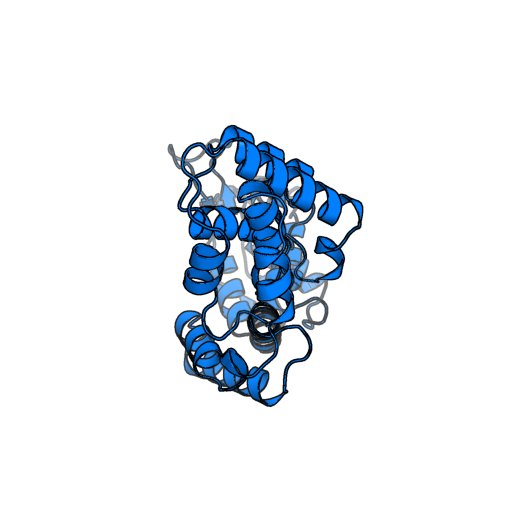OM 818 N N . ALA A 1 109 ? -13.617 -5.522 8.776 1.00 97.31 109 ALA A N 1
ATOM 819 C CA . ALA A 1 109 ? -13.102 -6.394 7.713 1.00 97.31 109 ALA A CA 1
ATOM 820 C C . ALA A 1 109 ? -14.207 -7.078 6.882 1.00 97.31 109 ALA A C 1
ATOM 822 O O . ALA A 1 109 ? -13.986 -7.417 5.718 1.00 97.31 109 ALA A O 1
ATOM 823 N N . ARG A 1 110 ? -15.399 -7.256 7.464 1.00 96.69 110 ARG A N 1
ATOM 824 C CA . ARG A 1 110 ? -16.583 -7.839 6.808 1.00 96.69 110 ARG A CA 1
ATOM 825 C C . ARG A 1 110 ? -17.543 -6.794 6.246 1.00 96.69 110 ARG A C 1
ATOM 827 O O . ARG A 1 110 ? -18.519 -7.148 5.588 1.00 96.69 110 ARG A O 1
ATOM 834 N N . HIS A 1 111 ? -17.291 -5.513 6.501 1.00 97.88 111 HIS A N 1
ATOM 835 C CA . HIS A 1 111 ? -18.172 -4.444 6.062 1.00 97.88 111 HIS A CA 1
ATOM 836 C C . HIS A 1 111 ? -18.179 -4.335 4.527 1.00 97.88 111 HIS A C 1
ATOM 838 O O . HIS A 1 111 ? -17.099 -4.308 3.932 1.00 97.88 111 HIS A O 1
ATOM 844 N N . PRO A 1 112 ? -19.346 -4.197 3.862 1.00 97.12 112 PRO A N 1
ATOM 845 C CA . PRO A 1 112 ? -19.424 -4.099 2.402 1.00 97.12 112 PRO A CA 1
ATOM 846 C C . PRO A 1 112 ? -18.501 -3.032 1.797 1.00 97.12 112 PRO A C 1
ATOM 848 O O . PRO A 1 112 ? -17.827 -3.308 0.807 1.00 97.12 112 PRO A O 1
ATOM 851 N N . SER A 1 113 ? -18.391 -1.855 2.429 1.00 98.12 113 SER A N 1
ATOM 852 C CA . SER A 1 113 ? -17.468 -0.798 1.981 1.00 98.12 113 SER A CA 1
ATOM 853 C C . SER A 1 113 ? -15.999 -1.224 2.041 1.00 98.12 113 SER A C 1
ATOM 855 O O . SER A 1 113 ? -15.244 -0.885 1.139 1.00 98.12 113 SER A O 1
ATOM 857 N N . THR A 1 114 ? -15.593 -2.015 3.042 1.00 98.25 114 THR A N 1
ATOM 858 C CA . THR A 1 114 ? -14.225 -2.554 3.123 1.00 98.25 114 THR A CA 1
ATOM 859 C C . THR A 1 114 ? -13.960 -3.564 2.024 1.00 98.25 114 THR A C 1
ATOM 861 O O . THR A 1 114 ? -12.927 -3.493 1.361 1.00 98.25 114 THR A O 1
ATOM 864 N N . ILE A 1 115 ? -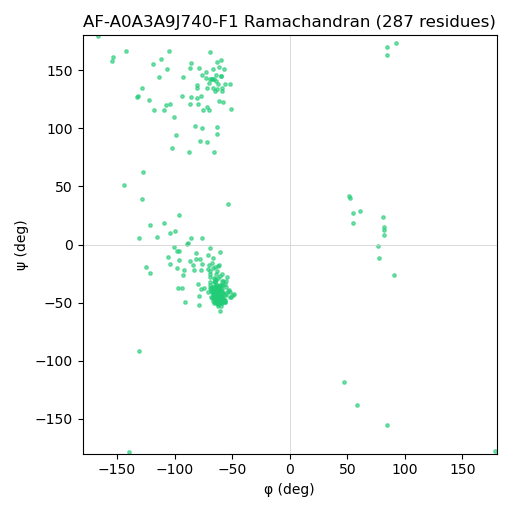14.908 -4.477 1.800 1.00 98.19 115 ILE A N 1
ATOM 865 C CA . ILE A 1 115 ? -14.810 -5.483 0.740 1.00 98.19 115 ILE A CA 1
ATOM 866 C C . ILE A 1 115 ? -14.623 -4.786 -0.611 1.00 98.19 115 ILE A C 1
ATOM 868 O O . ILE A 1 115 ? -13.693 -5.115 -1.347 1.00 98.19 115 ILE A O 1
ATOM 872 N N . HIS A 1 116 ? -15.448 -3.778 -0.897 1.00 97.38 116 HIS A N 1
ATOM 873 C CA . HIS A 1 116 ? -15.357 -2.974 -2.111 1.00 97.38 116 HIS A CA 1
ATOM 874 C C . HIS A 1 116 ? -14.032 -2.202 -2.206 1.00 97.38 116 HIS A C 1
ATOM 876 O O . HIS A 1 116 ? -13.303 -2.321 -3.193 1.00 97.38 116 HIS A O 1
ATOM 882 N N . HIS A 1 117 ? -13.686 -1.431 -1.169 1.00 97.00 117 HIS A N 1
ATOM 883 C CA . HIS A 1 117 ? -12.502 -0.569 -1.148 1.00 97.00 117 HIS A CA 1
ATOM 884 C C . HIS A 1 117 ? -11.211 -1.363 -1.331 1.00 97.00 117 HIS A C 1
ATOM 886 O O . HIS A 1 117 ? -10.389 -1.023 -2.185 1.00 97.00 117 HIS A O 1
ATOM 892 N N . VAL A 1 118 ? -11.034 -2.446 -0.569 1.00 96.62 118 VAL A N 1
ATOM 893 C CA . VAL A 1 118 ? -9.816 -3.259 -0.631 1.00 96.62 118 VAL A CA 1
ATOM 894 C C . VAL A 1 118 ? -9.752 -4.054 -1.935 1.00 96.62 118 VAL A C 1
ATOM 896 O O . VAL A 1 118 ? -8.689 -4.080 -2.554 1.00 96.62 118 VAL A O 1
ATOM 899 N N . SER A 1 119 ? -10.869 -4.621 -2.410 1.00 97.25 119 SER A N 1
ATOM 900 C CA . SER A 1 119 ? -10.904 -5.329 -3.701 1.00 97.25 119 SER A CA 1
ATOM 901 C C . SER A 1 119 ? -10.551 -4.400 -4.861 1.00 97.25 119 SER A C 1
ATOM 903 O O . SER A 1 119 ? -9.720 -4.752 -5.699 1.00 97.25 119 SER A O 1
ATOM 905 N N . ARG A 1 120 ? -11.097 -3.175 -4.875 1.00 95.94 120 ARG A N 1
ATOM 906 C CA . ARG A 1 120 ? -10.766 -2.159 -5.883 1.00 95.94 120 ARG A CA 1
ATOM 907 C C . ARG A 1 120 ? -9.292 -1.777 -5.829 1.00 95.94 120 ARG A C 1
ATOM 909 O O . ARG A 1 120 ? -8.648 -1.720 -6.871 1.00 95.94 120 ARG A O 1
ATOM 916 N N . ARG A 1 121 ? -8.738 -1.527 -4.637 1.00 94.31 121 ARG A N 1
ATOM 917 C CA . ARG A 1 121 ? -7.313 -1.189 -4.477 1.00 94.31 121 ARG A CA 1
ATOM 918 C C . ARG A 1 121 ? -6.397 -2.320 -4.935 1.00 94.31 121 ARG A C 1
ATOM 920 O O . ARG A 1 121 ? -5.408 -2.048 -5.607 1.00 94.31 121 ARG A O 1
ATOM 927 N N . LEU A 1 122 ? -6.726 -3.564 -4.588 1.00 94.75 122 LEU A N 1
ATOM 928 C CA . LEU A 1 122 ? -5.965 -4.739 -5.001 1.00 94.75 122 LEU A CA 1
ATOM 929 C C . LEU A 1 122 ? -5.984 -4.892 -6.525 1.00 94.75 122 LEU A C 1
ATOM 931 O O . LEU A 1 122 ? -4.927 -4.980 -7.143 1.00 94.75 122 LEU A O 1
ATOM 935 N N . ALA A 1 123 ? -7.168 -4.854 -7.141 1.00 94.75 123 ALA A N 1
ATOM 936 C CA . ALA A 1 123 ? -7.302 -4.934 -8.590 1.00 94.75 123 ALA A CA 1
ATOM 937 C C . ALA A 1 123 ? -6.566 -3.783 -9.292 1.00 94.75 123 ALA A C 1
ATOM 939 O O . ALA A 1 123 ? -5.796 -4.030 -10.216 1.00 94.75 123 ALA A O 1
ATOM 940 N N . ALA A 1 124 ? -6.717 -2.546 -8.807 1.00 93.06 124 ALA A N 1
ATOM 941 C CA . ALA A 1 124 ? -6.073 -1.372 -9.395 1.00 93.06 124 ALA A CA 1
ATOM 942 C C . ALA A 1 124 ? -4.543 -1.411 -9.288 1.00 93.06 124 ALA A C 1
ATOM 944 O O . ALA A 1 124 ? -3.830 -0.912 -10.163 1.00 93.06 124 ALA A O 1
ATOM 945 N N . HIS A 1 125 ? -4.021 -2.029 -8.226 1.00 92.06 125 HIS A N 1
ATOM 946 C CA . HIS A 1 125 ? -2.589 -2.232 -8.070 1.00 92.06 125 HIS A CA 1
ATOM 947 C C . HIS A 1 125 ? -2.024 -3.128 -9.179 1.00 92.06 125 HIS A C 1
ATOM 949 O O . HIS A 1 125 ? -0.953 -2.812 -9.687 1.00 92.06 125 HIS A O 1
ATOM 955 N N . PHE A 1 126 ? -2.721 -4.199 -9.574 1.00 89.94 126 PHE A N 1
ATOM 956 C CA . PHE A 1 126 ? -2.221 -5.168 -10.561 1.00 89.94 126 PHE A CA 1
ATOM 957 C C . PHE A 1 126 ? -2.647 -4.886 -12.006 1.00 89.94 126 PHE A C 1
ATOM 959 O O . PHE A 1 126 ? -1.853 -5.105 -12.911 1.00 89.94 126 PHE A O 1
ATOM 966 N N . LEU A 1 127 ?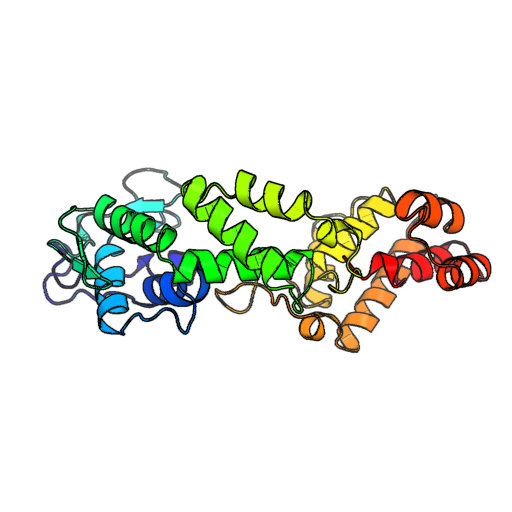 -3.875 -4.418 -12.233 1.00 90.69 127 LEU A N 1
ATOM 967 C CA . LEU A 1 127 ? -4.449 -4.260 -13.577 1.00 90.69 127 LEU A CA 1
ATOM 968 C C . LEU A 1 127 ? -4.512 -2.799 -14.047 1.00 90.69 127 LEU A C 1
ATOM 970 O O . LEU A 1 127 ? -4.761 -2.538 -15.221 1.00 90.69 127 LEU A O 1
ATOM 974 N N . GLY A 1 128 ? -4.270 -1.841 -13.148 1.00 90.62 128 GLY A N 1
ATOM 975 C CA . GLY A 1 128 ? -4.471 -0.418 -13.410 1.00 90.62 128 GLY A CA 1
ATOM 976 C C . GLY A 1 128 ? -5.858 0.084 -13.012 1.00 90.62 128 GLY A C 1
ATOM 977 O O . GLY A 1 128 ? -6.720 -0.677 -12.589 1.00 90.62 128 GLY A O 1
ATOM 978 N N . ASP A 1 129 ? -6.060 1.398 -13.106 1.00 88.38 129 ASP A N 1
ATOM 979 C CA . ASP A 1 129 ? -7.228 2.060 -12.510 1.00 88.38 129 ASP A CA 1
ATOM 980 C C . ASP A 1 129 ? -8.534 1.867 -13.311 1.00 88.38 129 ASP A C 1
ATOM 982 O O . ASP A 1 129 ? -9.621 1.979 -12.744 1.00 88.38 129 ASP A O 1
ATOM 986 N N . ASP A 1 130 ? -8.437 1.553 -14.609 1.00 89.19 130 ASP A N 1
ATOM 987 C CA . ASP A 1 130 ? -9.581 1.299 -15.496 1.00 89.19 130 ASP A CA 1
ATOM 988 C C . ASP A 1 130 ? -10.004 -0.177 -15.428 1.00 89.19 130 ASP A C 1
ATOM 990 O O . ASP A 1 130 ? -9.599 -1.014 -16.237 1.00 89.19 130 ASP A O 1
ATOM 994 N N . LEU A 1 131 ? -10.753 -0.513 -14.375 1.00 90.81 131 LEU A N 1
ATOM 995 C CA . LEU A 1 131 ? -11.134 -1.885 -14.048 1.00 90.81 131 LEU A CA 1
ATOM 996 C C . LEU A 1 131 ? -12.498 -2.256 -14.647 1.00 90.81 131 LEU A C 1
ATOM 998 O O . LEU A 1 131 ? -13.495 -1.592 -14.344 1.00 90.81 131 LEU A O 1
ATOM 1002 N N . PRO A 1 132 ? -12.607 -3.377 -15.386 1.00 93.06 132 PRO A N 1
ATOM 1003 C CA . PRO A 1 132 ? -13.904 -3.916 -15.770 1.00 93.06 132 PRO A CA 1
ATOM 1004 C C . PRO A 1 132 ? -14.755 -4.228 -14.525 1.00 93.06 132 PRO A C 1
ATOM 1006 O O . PRO A 1 132 ? -14.261 -4.891 -13.607 1.00 93.06 132 PRO A O 1
ATOM 1009 N N . PRO A 1 133 ? -16.049 -3.853 -14.488 1.00 94.94 133 PRO A N 1
ATOM 1010 C CA . PRO A 1 133 ? -16.910 -4.105 -13.326 1.00 94.94 133 PRO A CA 1
ATOM 1011 C C . PRO A 1 133 ? -16.973 -5.582 -12.904 1.00 94.94 133 PRO A C 1
ATOM 1013 O O . PRO A 1 133 ? -17.091 -5.892 -11.720 1.00 94.94 133 PRO A O 1
ATOM 1016 N N . ALA A 1 134 ? -16.842 -6.500 -13.869 1.00 95.75 134 ALA A N 1
ATOM 1017 C CA . ALA A 1 134 ? -16.831 -7.939 -13.625 1.00 95.75 134 ALA A CA 1
ATOM 1018 C C . ALA A 1 134 ? -15.626 -8.408 -12.792 1.00 95.75 134 ALA A C 1
ATOM 1020 O O . ALA A 1 134 ? -15.775 -9.345 -12.012 1.00 95.75 134 ALA A O 1
ATOM 1021 N N . VAL A 1 135 ? -14.459 -7.759 -12.923 1.00 96.00 135 VAL A N 1
ATOM 1022 C CA . VAL A 1 135 ? -13.285 -8.056 -12.086 1.00 96.00 135 VAL A CA 1
ATOM 1023 C C . VAL A 1 135 ? -13.629 -7.761 -10.633 1.00 96.00 135 VAL A C 1
ATOM 1025 O O . VAL A 1 135 ? -13.458 -8.614 -9.770 1.00 96.00 135 VAL A O 1
ATOM 1028 N N . LEU A 1 136 ? -14.160 -6.567 -10.365 1.00 96.81 136 LEU A N 1
ATOM 1029 C CA . LEU A 1 136 ? -14.464 -6.142 -9.007 1.00 96.81 136 LEU A CA 1
ATOM 1030 C C . LEU A 1 136 ? -15.543 -7.015 -8.360 1.00 96.81 136 LEU A C 1
ATOM 1032 O O . LEU A 1 136 ? -15.351 -7.484 -7.243 1.00 96.81 136 LEU A O 1
ATOM 1036 N N . SER A 1 137 ? -16.628 -7.299 -9.085 1.00 97.38 137 SER A N 1
ATOM 1037 C CA . SER A 1 137 ? -17.712 -8.160 -8.597 1.00 97.38 137 SER A CA 1
ATOM 1038 C C . SER A 1 137 ? -17.210 -9.541 -8.155 1.00 97.38 137 SER A C 1
ATOM 1040 O O . SER A 1 137 ? -17.604 -10.024 -7.097 1.00 97.38 137 SER A O 1
ATOM 1042 N N . ASP A 1 138 ? -16.324 -10.156 -8.940 1.00 97.75 138 ASP A N 1
ATOM 1043 C CA . ASP A 1 138 ? -15.757 -11.487 -8.681 1.00 97.75 138 ASP A CA 1
ATOM 1044 C C . ASP A 1 138 ? -14.824 -11.501 -7.455 1.00 97.75 138 ASP A C 1
ATOM 1046 O O . ASP A 1 138 ? -14.885 -12.405 -6.614 1.00 97.75 138 ASP A O 1
ATOM 1050 N N . LEU A 1 139 ? -14.006 -10.453 -7.286 1.00 98.19 139 LEU A N 1
ATOM 1051 C CA . LEU A 1 139 ? -13.166 -10.305 -6.092 1.00 98.19 139 LEU A CA 1
ATOM 1052 C C . LEU A 1 139 ? -14.001 -10.119 -4.829 1.00 98.19 139 LEU A C 1
ATOM 1054 O O . LEU A 1 139 ? -13.725 -10.755 -3.811 1.00 98.19 139 LEU A O 1
ATOM 1058 N N . GLU A 1 140 ? -15.034 -9.280 -4.889 1.00 98.44 140 GLU A N 1
ATOM 1059 C CA . GLU A 1 140 ? -15.900 -9.050 -3.740 1.00 98.44 140 GLU A CA 1
ATOM 1060 C C . GLU A 1 140 ? -16.737 -10.290 -3.379 1.00 98.44 140 GLU A C 1
ATOM 1062 O O . GLU A 1 140 ? -16.952 -10.571 -2.198 1.00 98.44 140 GLU A O 1
ATOM 1067 N N . GLU A 1 141 ? -17.215 -11.049 -4.371 1.00 98.31 141 GLU A N 1
ATOM 1068 C CA . GLU A 1 141 ? -17.894 -12.330 -4.148 1.00 98.31 141 GLU A CA 1
ATOM 1069 C C . GLU A 1 141 ? -16.947 -13.356 -3.523 1.00 98.31 141 GLU A C 1
ATOM 1071 O O . GLU A 1 141 ? -17.300 -14.001 -2.531 1.00 98.31 141 GLU A O 1
ATOM 1076 N N . THR A 1 142 ? -15.721 -13.459 -4.043 1.00 98.50 142 THR A N 1
ATOM 1077 C CA . THR A 1 142 ? -14.687 -14.323 -3.467 1.00 98.50 142 THR A CA 1
ATOM 1078 C C . THR A 1 142 ? -14.411 -13.943 -2.019 1.00 98.50 142 THR A C 1
ATOM 1080 O O . THR A 1 142 ? -14.444 -14.820 -1.160 1.00 98.50 142 THR A O 1
ATOM 1083 N N . TRP A 1 143 ? -14.236 -12.652 -1.727 1.00 98.50 143 TRP A N 1
ATOM 1084 C CA . TRP A 1 143 ? -14.030 -12.153 -0.368 1.00 98.50 143 TRP A CA 1
ATOM 1085 C C . TRP A 1 143 ? -15.168 -12.562 0.570 1.00 98.50 143 TRP A C 1
ATOM 1087 O O . TRP A 1 143 ? -14.914 -13.071 1.660 1.00 98.50 143 TRP A O 1
ATOM 1097 N N . ARG A 1 144 ? -16.427 -12.367 0.153 1.00 98.31 144 ARG A N 1
ATOM 1098 C CA . ARG A 1 144 ? -17.609 -12.745 0.946 1.00 98.31 144 ARG A CA 1
ATOM 1099 C C . ARG A 1 144 ? -17.667 -14.252 1.198 1.00 98.31 144 ARG A C 1
ATOM 1101 O O . ARG A 1 144 ? -17.962 -14.672 2.313 1.00 98.31 144 ARG A O 1
ATOM 1108 N N . ARG A 1 145 ? -17.356 -15.067 0.187 1.00 98.25 145 ARG A N 1
ATOM 1109 C CA . ARG A 1 145 ? -17.375 -16.535 0.277 1.00 98.25 145 ARG A CA 1
ATOM 1110 C C . ARG A 1 145 ? -16.266 -17.097 1.168 1.00 98.25 145 ARG A C 1
ATOM 1112 O O . ARG A 1 145 ? -16.463 -18.146 1.774 1.00 98.25 145 ARG A O 1
ATOM 1119 N N . THR A 1 146 ? -15.107 -16.442 1.222 1.00 97.94 146 THR A N 1
ATOM 1120 C CA . THR A 1 146 ? -13.926 -16.919 1.963 1.00 97.94 146 THR A CA 1
ATOM 1121 C C . THR A 1 146 ? -13.680 -16.181 3.276 1.00 97.94 146 THR A C 1
ATOM 1123 O O . THR A 1 146 ? -12.627 -16.366 3.880 1.00 97.94 146 THR A O 1
ATOM 1126 N N . ASP A 1 147 ? -14.631 -15.351 3.715 1.00 96.19 147 ASP A N 1
ATOM 1127 C CA . ASP A 1 147 ? -14.512 -14.507 4.911 1.00 96.19 147 ASP A CA 1
ATOM 1128 C C . ASP A 1 147 ? -13.231 -13.645 4.914 1.00 96.19 147 ASP A C 1
ATOM 1130 O O . ASP A 1 147 ? -12.556 -13.480 5.928 1.00 96.19 147 ASP A O 1
ATOM 1134 N N . GLY A 1 148 ? -12.875 -13.102 3.745 1.00 95.31 148 GLY A N 1
ATOM 1135 C CA . GLY A 1 148 ? -11.732 -12.203 3.583 1.00 95.31 148 GLY A CA 1
ATOM 1136 C C . GLY A 1 148 ? -10.363 -12.878 3.469 1.00 95.31 148 GLY A C 1
ATOM 1137 O O . GLY A 1 148 ? -9.350 -12.230 3.737 1.00 95.31 148 GLY A O 1
ATOM 1138 N N . ASP A 1 149 ? -10.288 -14.148 3.050 1.00 97.25 149 ASP A N 1
ATOM 1139 C CA . ASP A 1 149 ? -9.002 -14.777 2.716 1.00 97.25 149 ASP A CA 1
ATOM 1140 C C . ASP A 1 149 ? -8.332 -14.060 1.527 1.00 97.25 149 ASP A C 1
ATOM 1142 O O . ASP A 1 149 ? -8.653 -14.298 0.358 1.00 97.25 149 ASP A O 1
ATOM 1146 N N . LEU A 1 150 ? -7.354 -13.201 1.834 1.00 95.56 150 LEU A N 1
ATOM 1147 C CA . LEU A 1 150 ? -6.599 -12.430 0.848 1.00 95.56 150 LEU A CA 1
ATOM 1148 C C . LEU A 1 150 ? -5.834 -13.306 -0.147 1.00 95.56 150 LEU A C 1
ATOM 1150 O O . LEU A 1 150 ? -5.610 -12.865 -1.276 1.00 95.56 150 LEU A O 1
ATOM 1154 N N . ARG A 1 151 ? -5.444 -14.536 0.224 1.00 97.38 151 ARG A N 1
ATOM 1155 C CA . ARG A 1 151 ? -4.832 -15.472 -0.728 1.00 97.38 151 ARG A CA 1
ATOM 1156 C C . ARG A 1 151 ? -5.856 -15.854 -1.785 1.00 97.38 151 ARG A C 1
ATOM 1158 O O . ARG A 1 151 ? -5.567 -15.716 -2.967 1.00 97.38 151 ARG A O 1
ATOM 1165 N N . ALA A 1 152 ? -7.051 -16.265 -1.367 1.00 98.25 152 ALA A N 1
ATOM 1166 C CA . ALA A 1 152 ? -8.114 -16.654 -2.286 1.00 98.25 152 ALA A CA 1
ATOM 1167 C C . ALA A 1 152 ? -8.549 -15.492 -3.195 1.00 98.25 152 ALA A C 1
ATOM 1169 O O . ALA A 1 152 ? -8.718 -15.689 -4.395 1.00 98.25 152 ALA A O 1
ATOM 1170 N N . VAL A 1 153 ? -8.664 -14.274 -2.652 1.00 97.94 153 VAL A N 1
ATOM 1171 C CA . VAL A 1 153 ? -8.990 -13.070 -3.440 1.00 97.94 153 VAL A CA 1
ATOM 1172 C C . VAL A 1 153 ? -7.879 -12.752 -4.450 1.00 97.94 153 VAL A C 1
ATOM 1174 O O . VAL A 1 153 ? -8.158 -12.455 -5.609 1.00 97.94 153 VAL A O 1
ATOM 1177 N N . THR A 1 154 ? -6.611 -12.866 -4.048 1.00 96.62 154 THR A N 1
ATOM 1178 C CA . THR A 1 154 ? -5.474 -12.655 -4.960 1.00 96.62 154 THR A CA 1
ATOM 1179 C C . THR A 1 154 ? -5.424 -13.729 -6.049 1.00 96.62 154 THR A C 1
ATOM 1181 O O . THR A 1 154 ? -5.208 -13.414 -7.214 1.00 96.62 154 THR A O 1
ATOM 1184 N N . GLU A 1 155 ? -5.663 -14.997 -5.709 1.00 96.94 155 GLU A N 1
ATOM 1185 C CA . GLU A 1 155 ? -5.741 -16.078 -6.695 1.00 96.94 155 GLU A CA 1
ATOM 1186 C C . GLU A 1 155 ? -6.890 -15.876 -7.686 1.00 96.94 155 GLU A C 1
ATOM 1188 O O . GLU A 1 155 ? -6.700 -16.124 -8.877 1.00 96.94 155 GLU A O 1
ATOM 1193 N N . ALA A 1 156 ? -8.054 -15.405 -7.223 1.00 97.12 156 ALA A N 1
ATOM 1194 C CA . ALA A 1 156 ? -9.172 -15.063 -8.097 1.00 97.12 156 ALA A CA 1
ATOM 1195 C C . ALA A 1 156 ? -8.755 -13.997 -9.117 1.00 97.12 156 ALA A C 1
ATOM 1197 O O . ALA A 1 156 ? -8.917 -14.219 -10.314 1.00 97.12 156 ALA A O 1
ATOM 1198 N N . LEU A 1 157 ? -8.104 -12.914 -8.667 1.00 96.12 157 LEU A N 1
ATOM 1199 C CA . LEU A 1 157 ? -7.566 -11.868 -9.544 1.00 96.12 157 LEU A CA 1
ATOM 1200 C C . LEU A 1 157 ? -6.579 -12.422 -10.579 1.00 96.12 157 LEU A C 1
ATOM 1202 O O . LEU A 1 157 ? -6.692 -12.122 -11.764 1.00 96.12 157 LEU A O 1
ATOM 1206 N N . LEU A 1 158 ? -5.614 -13.237 -10.146 1.00 93.69 158 LEU A N 1
ATOM 1207 C CA . LEU A 1 158 ? -4.557 -13.750 -11.023 1.00 93.69 158 LEU A CA 1
ATOM 1208 C C . LEU A 1 158 ? -5.071 -14.757 -12.061 1.00 93.69 158 LEU A C 1
ATOM 1210 O O . LEU A 1 158 ? -4.495 -14.854 -13.143 1.00 93.69 158 LEU A O 1
ATOM 1214 N N . ARG A 1 159 ? -6.151 -15.491 -11.767 1.00 95.12 159 ARG A N 1
ATOM 1215 C CA . ARG A 1 159 ? -6.766 -16.458 -12.696 1.00 95.12 159 ARG A CA 1
ATOM 1216 C C . ARG A 1 159 ? -7.631 -15.811 -13.775 1.00 95.12 159 ARG A C 1
ATOM 1218 O O . ARG A 1 159 ? -8.016 -16.495 -14.724 1.00 95.12 159 ARG A O 1
ATOM 1225 N N . ARG A 1 160 ? -7.957 -14.529 -13.635 1.00 94.00 160 ARG A N 1
ATOM 1226 C CA . ARG A 1 160 ? -8.746 -13.801 -14.626 1.00 94.00 160 ARG A CA 1
ATOM 1227 C C . ARG A 1 160 ? -7.971 -13.622 -15.935 1.00 94.00 160 ARG A C 1
ATOM 1229 O O . ARG A 1 160 ? -6.780 -13.333 -15.870 1.00 94.00 160 ARG A O 1
ATOM 1236 N N . PRO A 1 161 ? -8.613 -13.707 -17.114 1.00 92.75 161 PRO A N 1
ATOM 1237 C CA . PRO A 1 161 ? -7.959 -13.393 -18.387 1.00 92.75 161 PRO A CA 1
ATOM 1238 C C . PRO A 1 161 ? -7.295 -12.011 -18.381 1.00 92.75 161 PRO A C 1
ATOM 1240 O O . PRO A 1 161 ? -6.166 -11.863 -18.849 1.00 92.75 161 PRO A O 1
ATOM 1243 N N . GLU A 1 162 ? -7.956 -11.031 -17.758 1.00 91.69 162 GLU A N 1
ATOM 1244 C CA . GLU A 1 162 ? -7.495 -9.651 -17.629 1.00 91.69 162 GLU A CA 1
ATOM 1245 C C . GLU A 1 162 ? -6.094 -9.532 -17.007 1.00 91.69 162 GLU A C 1
ATOM 1247 O O . GLU A 1 162 ? -5.365 -8.610 -17.366 1.00 91.69 162 GLU A O 1
ATOM 1252 N N . SER A 1 163 ? -5.671 -10.486 -16.164 1.00 87.31 163 SER A N 1
ATOM 1253 C CA . SER A 1 163 ? -4.329 -10.506 -15.554 1.00 87.31 163 SER A CA 1
ATOM 1254 C C . SER A 1 163 ? -3.191 -10.676 -16.563 1.00 87.31 163 SER A C 1
ATOM 1256 O O . SER A 1 163 ? -2.044 -10.350 -16.262 1.00 87.31 163 SER A O 1
ATOM 1258 N N . THR A 1 164 ? -3.504 -11.166 -17.763 1.00 84.88 164 THR A N 1
ATOM 1259 C CA . THR A 1 164 ? -2.538 -11.377 -18.850 1.00 84.88 164 THR A CA 1
ATOM 1260 C C . THR A 1 164 ? -2.887 -10.603 -20.117 1.00 84.88 164 THR A C 1
ATOM 1262 O O . THR A 1 164 ? -1.995 -10.314 -20.911 1.00 84.88 164 THR A O 1
ATOM 1265 N N . THR A 1 165 ? -4.164 -10.261 -20.326 1.00 83.25 165 THR A N 1
ATOM 1266 C CA . THR A 1 165 ? -4.623 -9.587 -21.548 1.00 83.25 165 THR A CA 1
ATOM 1267 C C . THR A 1 165 ? -4.638 -8.067 -21.439 1.00 83.25 165 THR A C 1
ATOM 1269 O O . THR A 1 165 ? -4.573 -7.396 -22.469 1.00 83.25 165 THR A O 1
ATOM 1272 N N . MET A 1 166 ? -4.771 -7.502 -20.233 1.00 82.62 166 MET A N 1
ATOM 1273 C CA . MET A 1 166 ? -4.730 -6.048 -20.065 1.00 82.62 166 MET A CA 1
ATOM 1274 C C . MET A 1 166 ? -3.310 -5.515 -20.250 1.00 82.62 166 MET A C 1
ATOM 1276 O O . MET A 1 166 ? -2.317 -6.180 -19.955 1.00 82.62 166 MET A O 1
ATOM 1280 N N . ALA A 1 167 ? -3.215 -4.287 -20.758 1.00 81.94 167 ALA A N 1
ATOM 1281 C CA . ALA A 1 167 ? -1.931 -3.638 -20.949 1.00 81.94 167 ALA A CA 1
ATOM 1282 C C . ALA A 1 167 ? -1.247 -3.360 -19.601 1.00 81.94 167 ALA A C 1
ATOM 1284 O O . ALA A 1 167 ? -1.873 -2.928 -18.636 1.00 81.94 167 ALA A O 1
ATOM 1285 N N . VAL A 1 168 ? 0.073 -3.527 -19.580 1.00 84.38 168 VAL A N 1
ATOM 1286 C CA . VAL A 1 168 ? 0.937 -3.211 -18.438 1.00 84.38 168 VAL A CA 1
ATOM 1287 C C . VAL A 1 168 ? 1.040 -1.688 -18.304 1.00 84.38 168 VAL A C 1
ATOM 1289 O O . VAL A 1 168 ? 1.888 -1.033 -18.921 1.00 84.38 168 VAL A O 1
ATOM 1292 N N . VAL A 1 169 ? 0.115 -1.086 -17.557 1.00 86.75 169 VAL A N 1
ATOM 1293 C CA . VAL A 1 169 ? -0.028 0.375 -17.487 1.00 86.75 169 VAL A CA 1
ATOM 1294 C C . VAL A 1 169 ? 0.650 1.002 -16.275 1.00 86.75 169 VAL A C 1
ATOM 1296 O O . VAL A 1 169 ? 0.933 2.202 -16.330 1.00 86.75 169 VAL A O 1
ATOM 1299 N N . LYS A 1 170 ? 0.946 0.250 -15.206 1.00 91.25 170 LYS A N 1
ATOM 1300 C CA . LYS A 1 170 ? 1.430 0.831 -13.947 1.00 91.25 170 LYS A CA 1
ATOM 1301 C C . LYS A 1 170 ? 2.916 1.132 -14.024 1.00 91.25 170 LYS A C 1
ATOM 1303 O O . LYS A 1 170 ? 3.723 0.333 -14.489 1.00 91.25 170 LYS A O 1
ATOM 1308 N N . ARG A 1 171 ? 3.309 2.317 -13.566 1.00 92.69 171 ARG A N 1
ATOM 1309 C CA . ARG A 1 171 ? 4.710 2.716 -13.466 1.00 92.69 171 ARG A CA 1
ATOM 1310 C C . ARG A 1 171 ? 5.312 2.034 -12.248 1.00 92.69 171 ARG A C 1
ATOM 1312 O O . ARG A 1 171 ? 4.804 2.205 -11.146 1.00 92.69 171 ARG A O 1
ATOM 1319 N N . ARG A 1 172 ? 6.437 1.338 -12.424 1.00 94.12 172 ARG A N 1
ATOM 1320 C CA . ARG A 1 172 ? 7.196 0.807 -11.286 1.00 94.12 172 ARG A CA 1
ATOM 1321 C C . ARG A 1 172 ? 7.672 1.965 -10.408 1.00 94.12 172 ARG A C 1
ATOM 1323 O O . ARG A 1 172 ? 8.387 2.838 -10.927 1.00 94.12 172 ARG A O 1
ATOM 1330 N N . PRO A 1 173 ? 7.342 1.990 -9.106 1.00 94.50 173 PRO A N 1
ATOM 1331 C CA . PRO A 1 173 ? 7.974 2.885 -8.147 1.00 94.50 173 PRO A CA 1
ATOM 1332 C C . PRO A 1 173 ? 9.491 2.632 -8.073 1.00 94.50 173 PRO A C 1
ATOM 1334 O O . PRO A 1 173 ? 9.951 1.551 -8.458 1.00 94.50 173 PRO A O 1
ATOM 1337 N N . PRO A 1 174 ? 10.291 3.598 -7.591 1.00 94.50 174 PRO A N 1
ATOM 1338 C CA . PRO A 1 174 ? 11.750 3.476 -7.517 1.00 94.50 174 PRO A CA 1
ATOM 1339 C C . PRO A 1 174 ? 12.264 2.172 -6.893 1.00 94.50 174 PRO A C 1
ATOM 1341 O O . PRO A 1 174 ? 13.174 1.547 -7.433 1.00 94.50 174 PRO A O 1
ATOM 1344 N N . MET A 1 175 ? 11.647 1.721 -5.801 1.00 93.00 175 MET A N 1
ATOM 1345 C CA . MET A 1 175 ? 12.012 0.489 -5.102 1.00 93.00 175 MET A CA 1
ATOM 1346 C C . MET A 1 175 ? 11.872 -0.737 -5.998 1.00 93.00 175 MET A C 1
ATOM 1348 O O . MET A 1 175 ? 12.807 -1.526 -6.123 1.00 93.00 175 MET A O 1
ATOM 1352 N N . GLU A 1 176 ? 10.737 -0.881 -6.676 1.00 94.38 176 GLU A N 1
ATOM 1353 C CA . GLU A 1 176 ? 10.517 -1.990 -7.601 1.00 94.38 176 GLU A CA 1
ATOM 1354 C C . GLU A 1 176 ? 11.400 -1.895 -8.843 1.00 94.38 176 GLU A C 1
ATOM 1356 O O . GLU A 1 176 ? 11.904 -2.915 -9.312 1.00 94.38 176 GLU A O 1
ATOM 1361 N N . PHE A 1 177 ? 11.617 -0.682 -9.359 1.00 95.25 177 PHE A N 1
ATOM 1362 C CA . PHE A 1 177 ? 12.503 -0.446 -10.493 1.00 95.25 177 PHE A CA 1
ATOM 1363 C C . PHE A 1 177 ? 13.928 -0.924 -10.190 1.00 95.25 177 PHE A C 1
ATOM 1365 O O . PHE A 1 177 ? 14.476 -1.712 -10.961 1.00 95.25 177 PHE A O 1
ATOM 1372 N N . ILE A 1 178 ? 14.500 -0.519 -9.051 1.00 93.75 178 ILE A N 1
ATOM 1373 C CA . ILE A 1 178 ? 15.852 -0.933 -8.661 1.00 93.75 178 ILE A CA 1
ATOM 1374 C C . ILE A 1 178 ? 15.906 -2.440 -8.388 1.00 93.75 178 ILE A C 1
ATOM 1376 O O . ILE A 1 178 ? 16.812 -3.108 -8.879 1.00 93.75 178 ILE A O 1
ATOM 1380 N N . MET A 1 179 ? 14.925 -3.010 -7.675 1.00 92.12 179 MET A N 1
ATOM 1381 C CA . MET A 1 179 ? 14.883 -4.460 -7.427 1.00 92.12 179 MET A CA 1
ATOM 1382 C C . MET A 1 179 ? 14.815 -5.267 -8.725 1.00 92.12 179 MET A C 1
ATOM 1384 O O . MET A 1 179 ? 15.523 -6.264 -8.878 1.00 92.12 179 MET A O 1
ATOM 1388 N N . ALA A 1 180 ? 13.983 -4.843 -9.674 1.00 94.19 180 ALA A N 1
ATOM 1389 C CA . ALA A 1 180 ? 13.911 -5.484 -10.973 1.00 94.19 180 ALA A CA 1
ATOM 1390 C C . ALA A 1 180 ? 15.223 -5.317 -11.746 1.00 94.19 180 ALA A C 1
ATOM 1392 O O . ALA A 1 180 ? 15.664 -6.267 -12.386 1.00 94.19 180 ALA A O 1
ATOM 1393 N N . ALA A 1 181 ? 15.861 -4.143 -11.684 1.00 94.06 181 ALA A N 1
ATOM 1394 C CA . ALA A 1 181 ? 17.114 -3.883 -12.388 1.00 94.06 181 ALA A CA 1
ATOM 1395 C C . ALA A 1 181 ? 18.227 -4.780 -11.843 1.00 94.06 181 ALA A C 1
ATOM 1397 O O . ALA A 1 181 ? 18.908 -5.450 -12.610 1.00 94.06 181 ALA A O 1
ATOM 1398 N N . CYS A 1 182 ? 18.334 -4.891 -10.519 1.00 91.62 182 CYS A N 1
ATOM 1399 C CA . CYS A 1 182 ? 19.219 -5.840 -9.854 1.00 91.62 182 CYS A CA 1
ATOM 1400 C C . CYS A 1 182 ? 18.972 -7.286 -10.307 1.00 91.62 182 CYS A C 1
ATOM 1402 O O . CYS A 1 182 ? 19.926 -8.018 -10.562 1.00 91.62 182 CYS A O 1
ATOM 1404 N N . ARG A 1 183 ? 17.703 -7.691 -10.454 1.00 92.38 183 ARG A N 1
ATOM 1405 C CA . ARG A 1 183 ? 17.336 -9.036 -10.921 1.00 92.38 183 ARG A CA 1
ATOM 1406 C C . ARG A 1 183 ? 17.754 -9.283 -12.372 1.00 92.38 183 ARG A C 1
ATOM 1408 O O . ARG A 1 183 ? 18.349 -10.317 -12.641 1.00 92.38 183 ARG A O 1
ATOM 1415 N N . VAL A 1 184 ? 17.480 -8.341 -13.278 1.00 93.12 184 VAL A N 1
ATOM 1416 C CA . VAL A 1 184 ? 17.861 -8.436 -14.701 1.00 93.12 184 VAL A CA 1
ATOM 1417 C C . VAL A 1 184 ? 19.379 -8.461 -14.863 1.00 93.12 184 VAL A C 1
ATOM 1419 O O . VAL A 1 184 ? 19.899 -9.219 -15.669 1.00 93.12 184 VAL A O 1
ATOM 1422 N N . LEU A 1 185 ? 20.101 -7.659 -14.080 1.00 91.31 185 LEU A N 1
ATOM 1423 C CA . LEU A 1 185 ? 21.559 -7.570 -14.151 1.00 91.31 185 LEU A CA 1
ATOM 1424 C C . LEU A 1 185 ? 22.284 -8.687 -13.388 1.00 91.31 185 LEU A C 1
ATOM 1426 O O . LEU A 1 185 ? 23.509 -8.752 -13.450 1.00 91.31 185 LEU A O 1
ATOM 1430 N N . GLY A 1 186 ? 21.563 -9.517 -12.626 1.00 88.56 186 GLY A N 1
ATOM 1431 C CA . GLY A 1 186 ? 22.169 -10.517 -11.745 1.00 88.56 186 GLY A CA 1
ATOM 1432 C C . GLY A 1 186 ? 23.069 -9.907 -10.662 1.00 88.56 186 GLY A C 1
ATOM 1433 O O . GLY A 1 186 ? 24.034 -10.537 -10.237 1.00 88.56 186 GLY A O 1
ATOM 1434 N N . HIS A 1 187 ? 22.790 -8.673 -10.229 1.00 82.81 187 HIS A N 1
ATOM 1435 C CA . HIS A 1 187 ? 23.653 -7.918 -9.320 1.00 82.81 187 HIS A CA 1
ATOM 1436 C C . HIS A 1 187 ? 22.865 -7.293 -8.169 1.00 82.81 187 HIS A C 1
ATOM 1438 O O . HIS A 1 187 ? 21.924 -6.533 -8.387 1.00 82.81 187 HIS A O 1
ATOM 1444 N N . ALA A 1 188 ? 23.286 -7.552 -6.931 1.00 78.50 188 ALA A N 1
ATOM 1445 C CA . ALA A 1 188 ? 22.703 -6.923 -5.751 1.00 78.50 188 ALA A CA 1
ATOM 1446 C C . ALA A 1 188 ? 23.371 -5.571 -5.463 1.00 78.50 188 ALA A C 1
ATOM 1448 O O . ALA A 1 188 ? 24.589 -5.489 -5.314 1.00 78.50 188 ALA A O 1
ATOM 1449 N N . ALA A 1 189 ? 22.570 -4.512 -5.329 1.00 74.75 189 ALA A N 1
ATOM 1450 C CA . ALA A 1 189 ? 23.070 -3.227 -4.856 1.00 74.75 189 ALA A CA 1
ATOM 1451 C C . ALA A 1 189 ? 23.385 -3.300 -3.346 1.00 74.75 189 ALA A C 1
ATOM 1453 O O . ALA A 1 189 ? 22.550 -3.783 -2.575 1.00 74.75 189 ALA A O 1
ATOM 1454 N N . PRO A 1 190 ? 24.540 -2.789 -2.881 1.00 81.06 190 PRO A N 1
ATOM 1455 C CA . PRO A 1 190 ? 24.800 -2.661 -1.452 1.00 81.06 190 PRO A CA 1
ATOM 1456 C C . PRO A 1 190 ? 23.749 -1.765 -0.774 1.00 81.06 190 PRO A C 1
ATOM 1458 O O . PRO A 1 190 ? 23.308 -0.768 -1.352 1.00 81.06 190 PRO A O 1
ATOM 1461 N N . ALA A 1 191 ? 23.380 -2.085 0.471 1.00 81.88 191 ALA A N 1
ATOM 1462 C CA . ALA A 1 191 ? 22.256 -1.446 1.165 1.00 81.88 191 ALA A CA 1
ATOM 1463 C C . ALA A 1 191 ? 22.392 0.084 1.303 1.00 81.88 191 ALA A C 1
ATOM 1465 O O . ALA A 1 191 ? 21.432 0.811 1.075 1.00 81.88 191 ALA A O 1
ATOM 1466 N N . GLY A 1 192 ? 23.585 0.594 1.632 1.00 87.06 192 GLY A N 1
ATOM 1467 C CA . GLY A 1 192 ? 23.816 2.038 1.793 1.00 87.06 192 GLY A CA 1
ATOM 1468 C C . GLY A 1 192 ? 23.530 2.848 0.516 1.00 87.06 192 GLY A C 1
ATOM 1469 O O . GLY A 1 192 ? 22.687 3.745 0.545 1.00 87.06 192 GLY A O 1
ATOM 1470 N N . PRO A 1 193 ? 24.195 2.540 -0.615 1.00 87.31 193 PRO A N 1
ATOM 1471 C CA . PRO A 1 193 ? 23.874 3.119 -1.917 1.00 87.31 193 PRO A CA 1
ATOM 1472 C C . PRO A 1 193 ? 22.400 3.001 -2.299 1.00 87.31 193 PRO A C 1
ATOM 1474 O O . PRO A 1 193 ? 21.816 4.008 -2.683 1.00 87.31 193 PRO A O 1
ATOM 1477 N N . LEU A 1 194 ? 21.789 1.827 -2.104 1.00 87.44 194 LEU A N 1
ATOM 1478 C CA . LEU A 1 194 ? 20.375 1.605 -2.402 1.00 87.44 194 LEU A CA 1
ATOM 1479 C C . LEU A 1 194 ? 19.467 2.603 -1.668 1.00 87.44 194 LEU A C 1
ATOM 1481 O O . LEU A 1 194 ? 18.621 3.232 -2.295 1.00 87.44 194 LEU A O 1
ATOM 1485 N N . LEU A 1 195 ? 19.652 2.789 -0.357 1.00 91.50 195 LEU A N 1
ATOM 1486 C CA . LEU A 1 195 ? 18.830 3.717 0.431 1.00 91.50 195 LEU A CA 1
ATOM 1487 C C . LEU A 1 195 ? 18.955 5.167 -0.054 1.00 91.50 195 LEU A C 1
ATOM 1489 O O . LEU A 1 195 ? 17.955 5.881 -0.131 1.00 91.50 195 LEU A O 1
ATOM 1493 N N . ARG A 1 196 ? 20.171 5.597 -0.411 1.00 91.19 196 ARG A N 1
ATOM 1494 C CA . ARG A 1 196 ? 20.413 6.933 -0.971 1.00 91.19 196 ARG A CA 1
ATOM 1495 C C . ARG A 1 196 ? 19.762 7.097 -2.342 1.00 91.19 196 ARG A C 1
ATOM 1497 O O . ARG A 1 196 ? 19.138 8.126 -2.582 1.00 91.19 196 ARG A O 1
ATOM 1504 N N . ASP A 1 197 ? 19.897 6.106 -3.217 1.00 91.56 197 ASP A N 1
ATOM 1505 C CA . ASP A 1 197 ? 19.342 6.148 -4.572 1.00 91.56 197 ASP A CA 1
ATOM 1506 C C . ASP A 1 197 ? 17.806 6.189 -4.529 1.00 91.56 197 ASP A C 1
ATOM 1508 O O . ASP A 1 197 ? 17.182 6.978 -5.236 1.00 91.56 197 ASP A O 1
ATOM 1512 N N . LEU A 1 198 ? 17.191 5.417 -3.627 1.00 92.44 198 LEU A N 1
ATOM 1513 C CA . LEU A 1 198 ? 15.749 5.460 -3.378 1.00 92.44 198 LEU A CA 1
ATOM 1514 C C . LEU A 1 198 ? 15.284 6.833 -2.883 1.00 92.44 198 LEU A C 1
ATOM 1516 O O . LEU A 1 198 ? 14.277 7.346 -3.372 1.00 92.44 198 LEU A O 1
ATOM 1520 N N . GLY A 1 199 ? 16.032 7.454 -1.968 1.00 92.12 199 GLY A N 1
ATOM 1521 C CA . GLY A 1 199 ? 15.754 8.817 -1.516 1.00 92.12 199 GLY A CA 1
ATOM 1522 C C . GLY A 1 199 ? 15.879 9.852 -2.637 1.00 92.12 199 GLY A C 1
ATOM 1523 O O . GLY A 1 199 ? 14.997 10.693 -2.789 1.00 92.12 199 GLY A O 1
ATOM 1524 N N . ALA A 1 200 ? 16.912 9.747 -3.479 1.00 91.50 200 ALA A N 1
ATOM 1525 C CA . ALA A 1 200 ? 17.102 10.622 -4.639 1.00 91.50 200 ALA A CA 1
ATOM 1526 C C . ALA A 1 200 ? 15.983 10.473 -5.686 1.00 91.50 200 ALA A C 1
ATOM 1528 O O . ALA A 1 200 ? 15.632 11.436 -6.363 1.00 91.50 200 ALA A O 1
ATOM 1529 N N . MET A 1 201 ? 15.390 9.282 -5.800 1.00 91.94 201 MET A N 1
ATOM 1530 C CA . MET A 1 201 ? 14.225 9.024 -6.653 1.00 91.94 201 MET A CA 1
ATOM 1531 C C . MET A 1 201 ? 12.878 9.339 -5.974 1.00 91.94 201 MET A C 1
ATOM 1533 O O . MET A 1 201 ? 11.829 9.063 -6.557 1.00 91.94 201 MET A O 1
ATOM 1537 N N . GLY A 1 202 ? 12.886 9.902 -4.761 1.00 90.88 202 GLY A N 1
ATOM 1538 C CA . GLY A 1 202 ? 11.681 10.337 -4.051 1.00 90.88 202 GLY A CA 1
ATOM 1539 C C . GLY A 1 202 ? 10.924 9.236 -3.302 1.00 90.88 202 GLY A C 1
ATOM 1540 O O . GLY A 1 202 ? 9.783 9.463 -2.912 1.00 90.88 202 GLY A O 1
ATOM 1541 N N . GLN A 1 203 ? 11.524 8.060 -3.081 1.00 93.75 203 GLN A N 1
ATOM 1542 C CA . GLN A 1 203 ? 10.910 6.942 -2.353 1.00 93.75 203 GLN A CA 1
ATOM 1543 C C . GLN A 1 203 ? 11.804 6.427 -1.212 1.00 93.75 203 GLN A C 1
ATOM 1545 O O . GLN A 1 203 ? 12.231 5.274 -1.196 1.00 93.75 203 GLN A O 1
ATOM 1550 N N . SER A 1 204 ? 12.091 7.278 -0.228 1.00 92.88 204 SER A N 1
ATOM 1551 C CA . SER A 1 204 ? 12.883 6.901 0.950 1.00 92.88 204 SER A CA 1
ATOM 1552 C C . SER A 1 204 ? 12.249 5.748 1.746 1.00 92.88 204 SER A C 1
ATOM 1554 O O . SER A 1 204 ? 11.068 5.770 2.096 1.00 92.88 204 SER A O 1
ATOM 1556 N N . VAL A 1 205 ? 13.037 4.732 2.100 1.00 89.88 205 VAL A N 1
ATOM 1557 C CA . VAL A 1 205 ? 12.528 3.572 2.852 1.00 89.88 205 VAL A CA 1
ATOM 1558 C C . VAL A 1 205 ? 11.995 4.010 4.227 1.00 89.88 205 VAL A C 1
ATOM 1560 O O . VAL A 1 205 ? 12.577 4.869 4.889 1.00 89.88 205 VAL A O 1
ATOM 1563 N N . PHE A 1 206 ? 10.849 3.451 4.631 1.00 86.00 206 PHE A N 1
ATOM 1564 C CA . PHE A 1 206 ? 10.128 3.762 5.881 1.00 86.00 206 PHE A CA 1
ATOM 1565 C C . PHE A 1 206 ? 9.775 5.242 6.107 1.00 86.00 206 PHE A C 1
ATOM 1567 O O . PHE A 1 206 ? 9.465 5.631 7.229 1.00 86.00 206 PHE A O 1
ATOM 1574 N N . SER A 1 207 ? 9.786 6.059 5.051 1.00 89.81 207 SER A N 1
ATOM 1575 C CA . SER A 1 207 ? 9.641 7.516 5.152 1.00 89.81 207 SER A CA 1
ATOM 1576 C C . SER A 1 207 ? 8.546 8.054 4.226 1.00 89.81 207 SER A C 1
ATOM 1578 O O . SER A 1 207 ? 8.719 9.086 3.587 1.00 89.81 207 SER A O 1
ATOM 1580 N N . ALA A 1 208 ? 7.428 7.332 4.103 1.00 90.19 208 ALA A N 1
ATOM 1581 C CA . ALA A 1 208 ? 6.272 7.845 3.375 1.00 90.19 208 ALA A CA 1
ATOM 1582 C C . ALA A 1 208 ? 5.702 9.083 4.091 1.00 90.19 208 ALA A C 1
ATOM 1584 O O . ALA A 1 208 ? 5.604 9.114 5.319 1.00 90.19 208 ALA A O 1
ATOM 1585 N N . ASN A 1 209 ? 5.281 10.084 3.317 1.00 87.12 209 ASN A N 1
ATOM 1586 C CA . ASN A 1 209 ? 4.833 11.378 3.849 1.00 87.12 209 ASN A CA 1
ATOM 1587 C C . ASN A 1 209 ? 3.477 11.325 4.572 1.00 87.12 209 ASN A C 1
ATOM 1589 O O . ASN A 1 209 ? 3.054 12.324 5.145 1.00 87.12 209 ASN A O 1
ATOM 1593 N N . SER A 1 210 ? 2.760 10.202 4.499 1.00 89.62 210 SER A N 1
ATOM 1594 C CA . SER A 1 210 ? 1.425 10.068 5.082 1.00 89.62 210 SER A CA 1
ATOM 1595 C C . SER A 1 210 ? 1.099 8.613 5.447 1.00 89.62 210 SER A C 1
ATOM 1597 O O . SER A 1 210 ? 1.712 7.696 4.886 1.00 89.62 210 SER A O 1
ATOM 1599 N N . PRO A 1 211 ? 0.100 8.377 6.321 1.00 88.00 211 PRO A N 1
ATOM 1600 C CA . PRO A 1 211 ? -0.288 7.034 6.763 1.00 88.00 211 PRO A CA 1
ATOM 1601 C C . PRO A 1 211 ? -0.808 6.128 5.635 1.00 88.00 211 PRO A C 1
ATOM 1603 O O . PRO A 1 211 ? -0.698 4.907 5.735 1.00 88.00 211 PRO A O 1
ATOM 1606 N N . LYS A 1 212 ? -1.305 6.703 4.526 1.00 88.44 212 LYS A N 1
ATOM 1607 C CA . LYS A 1 212 ? -1.720 5.938 3.331 1.00 88.44 212 LYS A CA 1
ATOM 1608 C C . LYS A 1 212 ? -0.564 5.243 2.606 1.00 88.44 212 LYS A C 1
ATOM 1610 O O . LYS A 1 212 ? -0.822 4.399 1.750 1.00 88.44 212 LYS A O 1
ATOM 1615 N N . GLY A 1 213 ? 0.684 5.567 2.948 1.00 90.75 213 GLY A N 1
ATOM 1616 C CA . GLY A 1 213 ? 1.875 5.027 2.302 1.00 90.75 213 GLY A CA 1
ATOM 1617 C C . GLY A 1 213 ? 2.261 5.789 1.033 1.00 90.75 213 GLY A C 1
ATOM 1618 O O . GLY A 1 213 ? 1.968 6.977 0.884 1.00 90.75 213 GLY A O 1
ATOM 1619 N N . TRP A 1 214 ? 2.976 5.105 0.141 1.00 92.19 214 TRP A N 1
ATOM 1620 C CA . TRP A 1 214 ? 3.384 5.655 -1.151 1.00 92.19 214 TRP A CA 1
ATOM 1621 C C . TRP A 1 214 ? 2.210 5.669 -2.144 1.00 92.19 214 TRP A C 1
ATOM 1623 O O . TRP A 1 214 ? 1.376 4.765 -2.092 1.00 92.19 214 TRP A O 1
ATOM 1633 N N . PRO A 1 215 ? 2.129 6.676 -3.033 1.00 90.56 215 PRO A N 1
ATOM 1634 C CA . PRO A 1 215 ? 1.062 6.774 -4.022 1.00 90.56 215 PRO A CA 1
ATOM 1635 C C . PRO A 1 215 ? 1.108 5.614 -5.021 1.00 90.56 215 PRO A C 1
ATOM 1637 O O . PRO A 1 215 ? 2.177 5.133 -5.406 1.00 90.56 215 PRO A O 1
ATOM 1640 N N . GLU A 1 216 ? -0.070 5.193 -5.463 1.00 88.31 216 GLU A N 1
ATOM 1641 C CA . GLU A 1 216 ? -0.237 4.138 -6.466 1.00 88.31 216 GLU A CA 1
ATOM 1642 C C . GLU A 1 216 ? -0.300 4.721 -7.883 1.00 88.31 216 GLU A C 1
ATOM 1644 O O . GLU A 1 216 ? -0.039 4.032 -8.867 1.00 88.31 216 GLU A O 1
ATOM 1649 N N . GLU A 1 217 ? -0.650 5.994 -8.010 1.00 89.19 217 GLU A N 1
ATOM 1650 C CA . GLU A 1 217 ? -0.893 6.668 -9.273 1.00 89.19 217 GLU A CA 1
ATOM 1651 C C . GLU A 1 217 ? 0.405 6.868 -10.067 1.00 89.19 217 GLU A C 1
ATOM 1653 O O . GLU A 1 217 ? 1.451 7.253 -9.541 1.00 89.19 217 GLU A O 1
ATOM 1658 N N . ASN A 1 218 ? 0.333 6.660 -11.384 1.00 90.12 218 ASN A N 1
ATOM 1659 C CA . ASN A 1 218 ? 1.496 6.776 -12.266 1.00 90.12 218 ASN A CA 1
ATOM 1660 C C . ASN A 1 218 ? 2.129 8.172 -12.249 1.00 90.12 218 ASN A C 1
ATOM 1662 O O . ASN A 1 218 ? 3.349 8.289 -12.376 1.00 90.12 218 ASN A O 1
ATOM 1666 N N . ASN A 1 219 ? 1.312 9.221 -12.108 1.00 89.94 219 ASN A N 1
ATOM 1667 C CA . ASN A 1 219 ? 1.755 10.616 -12.130 1.00 89.94 219 ASN A CA 1
ATOM 1668 C C . ASN A 1 219 ? 2.789 10.923 -11.032 1.00 89.94 219 ASN A C 1
ATOM 1670 O O . ASN A 1 219 ? 3.708 11.706 -11.267 1.00 89.94 219 ASN A O 1
ATOM 1674 N N . ALA A 1 220 ? 2.706 10.246 -9.886 1.00 89.56 220 ALA A N 1
ATOM 1675 C CA . ALA A 1 220 ? 3.647 10.396 -8.785 1.00 89.56 220 ALA A CA 1
ATOM 1676 C C . ALA A 1 220 ? 5.059 9.890 -9.128 1.00 89.56 220 ALA A C 1
ATOM 1678 O O . ALA A 1 220 ? 6.032 10.296 -8.498 1.00 89.56 220 ALA A O 1
ATOM 1679 N N . TRP A 1 221 ? 5.188 9.033 -10.147 1.00 91.69 221 TRP A N 1
ATOM 1680 C CA . TRP A 1 221 ? 6.430 8.329 -10.486 1.00 91.69 221 TRP A CA 1
ATOM 1681 C C . TRP A 1 221 ? 7.014 8.706 -11.853 1.00 91.69 221 TRP A C 1
ATOM 1683 O O . TRP A 1 221 ? 7.987 8.089 -12.295 1.00 91.69 221 TRP A O 1
ATOM 1693 N N . VAL A 1 222 ? 6.432 9.699 -12.531 1.00 88.94 222 VAL A N 1
ATOM 1694 C CA . VAL A 1 222 ? 6.853 10.165 -13.869 1.00 88.94 222 VAL A CA 1
ATOM 1695 C C . VAL A 1 222 ? 7.238 11.645 -13.906 1.00 88.94 222 VAL A C 1
ATOM 1697 O O . VAL A 1 222 ? 7.337 12.229 -14.983 1.00 88.94 222 VAL A O 1
ATOM 1700 N N . ALA A 1 223 ? 7.490 12.256 -12.745 1.00 87.81 223 ALA A N 1
ATOM 1701 C CA . ALA A 1 223 ? 8.032 13.610 -12.676 1.00 87.81 223 ALA A CA 1
ATOM 1702 C C . ALA A 1 223 ? 9.363 13.704 -13.462 1.00 87.81 223 ALA A C 1
ATOM 1704 O O . ALA A 1 223 ? 10.188 12.790 -13.335 1.00 87.81 223 ALA A O 1
ATOM 1705 N N . PRO A 1 224 ? 9.609 14.781 -14.241 1.00 87.88 224 PRO A N 1
ATOM 1706 C CA . PRO A 1 224 ? 10.802 14.907 -15.085 1.00 87.88 224 PRO A CA 1
ATOM 1707 C C . PRO A 1 224 ? 12.119 14.642 -14.345 1.00 87.88 224 PRO A C 1
ATOM 1709 O O . PRO A 1 224 ? 12.943 13.855 -14.816 1.00 87.88 224 PRO A O 1
ATOM 1712 N N . ASP A 1 225 ? 12.276 15.210 -13.147 1.00 88.12 225 ASP A N 1
ATOM 1713 C CA . ASP A 1 225 ? 13.462 14.999 -12.310 1.00 88.12 225 ASP A CA 1
ATOM 1714 C C . ASP A 1 225 ? 13.605 13.537 -11.870 1.00 88.12 225 ASP A C 1
ATOM 1716 O O . ASP A 1 225 ? 14.702 12.985 -11.884 1.00 88.12 225 ASP A O 1
ATOM 1720 N N . GLY A 1 226 ? 12.496 12.863 -11.553 1.00 88.38 226 GLY A N 1
ATOM 1721 C CA . GLY A 1 226 ? 12.499 11.442 -11.204 1.00 88.38 226 GLY A CA 1
ATOM 1722 C C . GLY A 1 226 ? 12.939 10.552 -12.370 1.00 88.38 226 GLY A C 1
ATOM 1723 O O . GLY A 1 226 ? 13.718 9.616 -12.180 1.00 88.38 226 GLY A O 1
ATOM 1724 N N . ILE A 1 227 ? 12.493 10.859 -13.592 1.00 91.44 227 ILE A N 1
ATOM 1725 C CA . ILE A 1 227 ? 12.907 10.141 -14.807 1.00 91.44 227 ILE A CA 1
ATOM 1726 C C . ILE A 1 227 ? 14.390 10.363 -15.102 1.00 91.44 227 ILE A C 1
ATOM 1728 O O . ILE A 1 227 ? 15.100 9.401 -15.408 1.00 91.44 227 ILE A O 1
ATOM 1732 N N . ARG A 1 228 ? 14.873 11.601 -14.962 1.00 93.88 228 ARG A N 1
ATOM 1733 C CA . ARG A 1 228 ? 16.294 11.923 -15.106 1.00 93.88 228 ARG A CA 1
ATOM 1734 C C . ARG A 1 228 ? 17.141 11.152 -14.094 1.00 93.88 228 ARG A C 1
ATOM 1736 O O . ARG A 1 228 ? 18.090 10.487 -14.493 1.00 93.88 228 ARG A O 1
ATOM 1743 N N . THR A 1 229 ? 16.759 11.157 -12.818 1.00 94.12 229 THR A N 1
ATOM 1744 C CA . THR A 1 229 ? 17.482 10.429 -11.764 1.00 94.12 229 THR A CA 1
ATOM 1745 C C . THR A 1 229 ? 17.552 8.927 -12.052 1.00 94.12 229 THR A C 1
ATOM 1747 O O . THR A 1 229 ? 18.591 8.307 -11.831 1.00 94.12 229 THR A O 1
ATOM 1750 N N . ARG A 1 230 ? 16.487 8.324 -12.603 1.00 94.25 230 ARG A N 1
ATOM 1751 C CA . ARG A 1 230 ? 16.502 6.914 -13.045 1.00 94.25 230 ARG A CA 1
ATOM 1752 C C . ARG A 1 230 ? 17.476 6.665 -14.191 1.00 94.25 230 ARG A C 1
ATOM 1754 O O . ARG A 1 230 ? 18.165 5.644 -14.178 1.00 94.25 230 ARG A O 1
ATOM 1761 N N . LEU A 1 231 ? 17.541 7.571 -15.165 1.00 95.25 231 LEU A N 1
ATOM 1762 C CA . LEU A 1 231 ? 18.489 7.476 -16.274 1.00 95.25 231 LEU A CA 1
ATOM 1763 C C . LEU A 1 231 ? 19.932 7.583 -15.766 1.00 95.25 231 LEU A C 1
ATOM 1765 O O . LEU A 1 231 ? 20.747 6.711 -16.067 1.00 95.25 231 LEU A O 1
ATOM 1769 N N . ASP A 1 232 ? 20.224 8.591 -14.943 1.00 94.88 232 ASP A N 1
ATOM 1770 C CA . ASP A 1 232 ? 21.547 8.803 -14.344 1.00 94.88 232 ASP A CA 1
ATOM 1771 C C . ASP A 1 232 ? 21.973 7.587 -13.513 1.00 94.88 232 ASP A C 1
ATOM 1773 O O . ASP A 1 232 ? 23.091 7.084 -13.645 1.00 94.88 232 ASP A O 1
ATOM 1777 N N . TRP A 1 233 ? 21.056 7.041 -12.712 1.00 94.88 233 TRP A N 1
ATOM 1778 C CA . TRP A 1 233 ? 21.282 5.808 -11.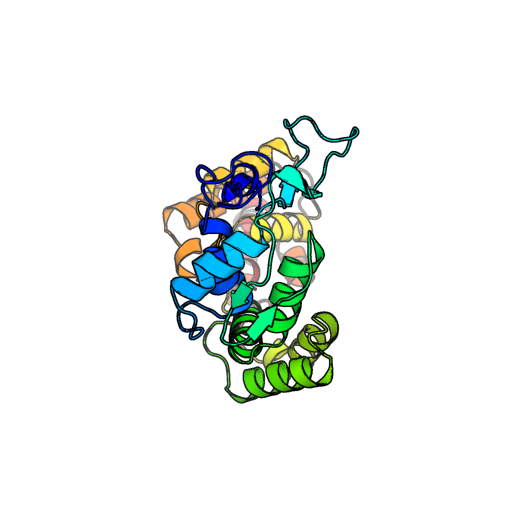964 1.00 94.88 233 TRP A CA 1
ATOM 1779 C C . TRP A 1 233 ? 21.582 4.612 -12.879 1.00 94.88 233 TRP A C 1
ATOM 1781 O O . TRP A 1 233 ? 22.559 3.895 -12.654 1.00 94.88 233 TRP A O 1
ATOM 1791 N N . SER A 1 234 ? 20.797 4.428 -13.943 1.00 95.00 234 SER A N 1
ATOM 1792 C CA . SER A 1 234 ? 20.960 3.321 -14.897 1.00 95.00 234 SER A CA 1
ATOM 1793 C C . SER A 1 234 ? 22.317 3.374 -15.601 1.00 95.00 234 SER A C 1
ATOM 1795 O O . SER A 1 234 ? 23.000 2.355 -15.719 1.00 95.00 234 SER A O 1
ATOM 1797 N N . MET A 1 235 ? 22.748 4.570 -16.015 1.00 94.00 235 MET A N 1
ATOM 1798 C CA . MET A 1 235 ? 24.078 4.786 -16.590 1.00 94.00 235 MET A CA 1
ATOM 1799 C C . MET A 1 235 ? 25.186 4.497 -15.574 1.00 94.00 235 MET A C 1
ATOM 1801 O O . MET A 1 235 ? 26.164 3.829 -15.908 1.00 94.00 235 MET A O 1
ATOM 1805 N N . ASN A 1 236 ? 25.029 4.948 -14.326 1.00 92.00 236 ASN A N 1
ATOM 1806 C CA . ASN A 1 236 ? 26.022 4.749 -13.270 1.00 92.00 236 ASN A CA 1
ATOM 1807 C C . ASN A 1 236 ? 26.198 3.275 -12.889 1.00 92.00 236 ASN A C 1
ATOM 1809 O O . ASN A 1 236 ? 27.326 2.824 -12.682 1.00 92.00 236 ASN A O 1
ATOM 1813 N N . VAL A 1 237 ? 25.106 2.513 -12.808 1.00 91.00 237 VAL A N 1
ATOM 1814 C CA . VAL A 1 237 ? 25.168 1.068 -12.553 1.00 91.00 237 VAL A CA 1
ATOM 1815 C C . VAL A 1 237 ? 25.859 0.356 -13.712 1.00 91.00 237 VAL A C 1
ATOM 1817 O O . VAL A 1 237 ? 26.830 -0.366 -13.483 1.00 91.00 237 VAL A O 1
ATOM 1820 N N . ALA A 1 238 ? 25.450 0.630 -14.954 1.00 91.19 238 ALA A N 1
ATOM 1821 C CA . ALA A 1 238 ? 26.080 0.043 -16.136 1.00 91.19 238 ALA A CA 1
ATOM 1822 C C . ALA A 1 238 ? 27.577 0.394 -16.240 1.00 91.19 238 ALA A C 1
ATOM 1824 O O . ALA A 1 238 ? 28.394 -0.434 -16.642 1.00 91.19 238 ALA A O 1
ATOM 1825 N N . ALA A 1 239 ? 27.967 1.609 -15.842 1.00 90.50 239 ALA A N 1
ATOM 1826 C CA . ALA A 1 239 ? 29.357 2.053 -15.855 1.00 90.50 239 ALA A CA 1
ATOM 1827 C C . ALA A 1 239 ? 30.260 1.251 -14.906 1.00 90.50 239 ALA A C 1
ATOM 1829 O O . ALA A 1 239 ? 31.426 1.023 -15.242 1.00 90.50 239 ALA A O 1
ATOM 1830 N N . ARG A 1 240 ? 29.728 0.820 -13.755 1.00 87.75 240 ARG A N 1
ATOM 1831 C CA . ARG A 1 240 ? 30.471 0.122 -12.690 1.00 87.75 240 ARG A CA 1
ATOM 1832 C C . ARG A 1 240 ? 30.622 -1.379 -12.920 1.00 87.75 240 ARG A C 1
ATOM 1834 O O . ARG A 1 240 ? 31.538 -1.977 -12.359 1.00 87.75 240 ARG A O 1
ATOM 1841 N N . MET A 1 241 ? 29.753 -1.979 -13.728 1.00 85.75 241 MET A N 1
ATOM 1842 C CA . MET A 1 241 ? 29.835 -3.400 -14.060 1.00 85.75 241 MET A CA 1
ATOM 1843 C C . MET A 1 241 ? 31.120 -3.695 -14.857 1.00 85.75 241 MET A C 1
ATOM 1845 O O . MET A 1 241 ? 31.451 -2.975 -15.805 1.00 85.75 241 MET A O 1
ATOM 1849 N N . GLN A 1 242 ? 31.848 -4.733 -14.434 1.00 82.19 242 GLN A N 1
ATOM 1850 C CA . GLN A 1 242 ? 33.077 -5.211 -15.083 1.00 82.19 242 GLN A CA 1
ATOM 1851 C C . GLN A 1 242 ? 32.748 -6.280 -16.134 1.00 82.19 242 GLN A C 1
ATOM 1853 O O . GLN A 1 242 ? 33.116 -6.123 -17.294 1.00 82.19 242 GLN A O 1
ATOM 1858 N N . ASP A 1 243 ? 31.943 -7.277 -15.755 1.00 81.88 243 ASP A N 1
ATOM 1859 C CA . ASP A 1 243 ? 31.481 -8.356 -16.634 1.00 81.88 243 ASP A CA 1
ATOM 1860 C C . ASP A 1 243 ? 30.037 -8.095 -17.085 1.00 81.88 243 ASP A C 1
ATOM 1862 O O . ASP A 1 243 ? 29.073 -8.573 -16.485 1.00 81.88 243 ASP A O 1
ATOM 1866 N N . LEU A 1 244 ? 29.864 -7.271 -18.123 1.00 80.62 244 LEU A N 1
ATOM 1867 C CA . LEU A 1 244 ? 28.541 -7.058 -18.712 1.00 80.62 244 LEU A CA 1
ATOM 1868 C C . LEU A 1 244 ? 28.174 -8.214 -19.642 1.00 80.62 244 LEU A C 1
ATOM 1870 O O . LEU A 1 244 ? 28.809 -8.410 -20.679 1.00 80.62 244 LEU A O 1
ATOM 1874 N N . ALA A 1 245 ? 27.069 -8.890 -19.332 1.00 86.19 245 ALA A N 1
ATOM 1875 C CA . ALA A 1 245 ? 26.358 -9.666 -20.336 1.00 86.19 245 ALA A CA 1
ATOM 1876 C C . ALA A 1 245 ? 25.855 -8.748 -21.466 1.00 86.19 245 ALA A C 1
ATOM 1878 O O . ALA A 1 245 ? 25.599 -7.556 -21.267 1.00 86.19 245 ALA A O 1
ATOM 1879 N N . ASP A 1 246 ? 25.708 -9.317 -22.663 1.00 93.12 246 ASP A N 1
ATOM 1880 C CA . ASP A 1 246 ? 25.163 -8.606 -23.816 1.00 93.12 246 ASP A CA 1
ATOM 1881 C C . ASP A 1 246 ? 23.753 -8.076 -23.482 1.00 93.12 246 ASP A C 1
ATOM 1883 O O . ASP A 1 246 ? 22.871 -8.875 -23.142 1.00 93.12 246 ASP A O 1
ATOM 1887 N N . PRO A 1 247 ? 23.503 -6.755 -23.582 1.00 95.50 247 PRO A N 1
ATOM 1888 C CA . PRO A 1 247 ? 22.198 -6.179 -23.271 1.00 95.50 247 PRO A CA 1
ATOM 1889 C C . PRO A 1 247 ? 21.068 -6.756 -24.135 1.00 95.50 247 PRO A C 1
ATOM 1891 O O . PRO A 1 247 ? 19.926 -6.780 -23.684 1.00 95.50 247 PRO A O 1
ATOM 1894 N N . ARG A 1 248 ? 21.363 -7.261 -25.343 1.00 96.69 248 ARG A N 1
ATOM 1895 C CA . ARG A 1 248 ? 20.378 -7.942 -26.201 1.00 96.69 248 ARG A CA 1
ATOM 1896 C C . ARG A 1 248 ? 19.934 -9.258 -25.572 1.00 96.69 248 ARG A C 1
ATOM 1898 O O . ARG A 1 248 ? 18.742 -9.496 -25.422 1.00 96.69 248 ARG A O 1
ATOM 1905 N N . THR A 1 249 ? 20.895 -10.069 -25.135 1.00 95.81 249 THR A N 1
ATOM 1906 C CA . THR A 1 249 ? 20.635 -11.343 -24.456 1.00 95.81 249 THR A CA 1
ATOM 1907 C C . THR A 1 249 ? 19.880 -11.129 -23.147 1.00 95.81 249 THR A C 1
ATOM 1909 O O . THR A 1 249 ? 18.918 -11.842 -22.877 1.00 95.81 249 THR A O 1
ATOM 1912 N N . LEU A 1 250 ? 20.264 -10.121 -22.357 1.00 95.12 250 LEU A N 1
ATOM 1913 C CA . LEU A 1 250 ? 19.560 -9.795 -21.114 1.00 95.12 250 LEU A CA 1
ATOM 1914 C C . LEU A 1 250 ? 18.119 -9.347 -21.361 1.00 95.12 250 LEU A C 1
ATOM 1916 O O . LEU A 1 250 ? 17.224 -9.757 -20.628 1.00 95.12 250 LEU A O 1
ATOM 1920 N N . ALA A 1 251 ? 17.880 -8.528 -22.388 1.00 96.25 251 ALA A N 1
ATOM 1921 C CA . ALA A 1 251 ? 16.534 -8.085 -22.737 1.00 96.25 251 ALA A CA 1
ATOM 1922 C C . ALA A 1 251 ? 15.624 -9.268 -23.096 1.00 96.25 251 ALA A C 1
ATOM 1924 O O . ALA A 1 251 ? 14.492 -9.347 -22.623 1.00 96.25 251 ALA A O 1
ATOM 1925 N N . GLU A 1 252 ? 16.140 -10.210 -23.884 1.00 96.12 252 GLU A N 1
ATOM 1926 C CA . GLU A 1 252 ? 15.420 -11.423 -24.280 1.00 96.12 252 GLU A CA 1
ATOM 1927 C C . GLU A 1 252 ? 15.113 -12.325 -23.090 1.00 96.12 252 GLU A C 1
ATOM 1929 O O . GLU A 1 252 ? 13.983 -12.778 -22.927 1.00 96.12 252 GLU A O 1
ATOM 1934 N N . GLN A 1 253 ? 16.100 -12.545 -22.222 1.00 94.44 253 GLN A N 1
ATOM 1935 C CA . GLN A 1 253 ? 15.923 -13.343 -21.011 1.00 94.44 253 GLN A CA 1
ATOM 1936 C C . GLN A 1 253 ? 14.924 -12.706 -20.041 1.00 94.44 253 GLN A C 1
ATOM 1938 O O . GLN A 1 253 ? 14.166 -13.417 -19.387 1.00 94.44 253 GLN A O 1
ATOM 1943 N N . ALA A 1 254 ? 14.923 -11.375 -19.939 1.00 93.50 254 ALA A N 1
ATOM 1944 C CA . ALA A 1 254 ? 14.062 -10.650 -19.015 1.00 93.50 254 ALA A CA 1
ATOM 1945 C C . ALA A 1 254 ? 12.609 -10.546 -19.495 1.00 93.50 254 ALA A C 1
ATOM 1947 O O . ALA A 1 254 ? 11.698 -10.606 -18.670 1.00 93.50 254 ALA A O 1
ATOM 1948 N N . PHE A 1 255 ? 12.386 -10.355 -20.798 1.00 92.94 255 PHE A N 1
ATOM 1949 C CA . PHE A 1 255 ? 11.077 -9.954 -21.323 1.00 92.94 255 PHE A CA 1
ATOM 1950 C C . PHE A 1 255 ? 10.510 -10.887 -22.396 1.00 92.94 255 PHE A C 1
ATOM 1952 O O . PHE A 1 255 ? 9.299 -10.870 -22.611 1.00 92.94 255 PHE A O 1
ATOM 1959 N N . GLY A 1 256 ? 11.330 -11.710 -23.054 1.00 92.56 256 GLY A N 1
ATOM 1960 C CA . GLY A 1 256 ? 10.887 -12.696 -24.043 1.00 92.56 256 GLY A CA 1
ATOM 1961 C C . GLY A 1 256 ? 9.895 -12.134 -25.067 1.00 92.56 256 GLY A C 1
ATOM 1962 O O . GLY A 1 256 ? 10.192 -11.187 -25.798 1.00 92.56 256 GLY A O 1
ATOM 1963 N N . SER A 1 257 ? 8.685 -12.699 -25.092 1.00 89.94 257 SER A N 1
ATOM 1964 C CA . SER A 1 257 ? 7.610 -12.300 -26.013 1.00 89.94 257 SER A CA 1
ATOM 1965 C C . SER A 1 257 ? 7.042 -10.899 -25.759 1.00 89.94 257 SER A C 1
ATOM 1967 O O . SER A 1 257 ? 6.368 -10.359 -26.630 1.00 89.94 257 SER A O 1
ATOM 1969 N N . VAL A 1 258 ? 7.300 -10.303 -24.591 1.00 89.94 258 VAL A N 1
ATOM 1970 C CA . VAL A 1 258 ? 6.855 -8.945 -24.238 1.00 89.94 258 VAL A CA 1
ATOM 1971 C C . VAL A 1 258 ? 7.822 -7.882 -24.778 1.00 89.94 258 VAL A C 1
ATOM 1973 O O . VAL A 1 258 ? 7.453 -6.715 -24.892 1.00 89.94 258 VAL A O 1
ATOM 1976 N N . LEU A 1 259 ? 9.054 -8.262 -25.143 1.00 94.75 259 LEU A N 1
ATOM 1977 C CA . LEU A 1 259 ? 10.063 -7.327 -25.637 1.00 94.75 259 LEU A CA 1
ATOM 1978 C C . LEU A 1 259 ? 9.701 -6.799 -27.031 1.00 94.75 259 LEU A C 1
ATOM 1980 O O . LEU A 1 259 ? 9.704 -7.545 -28.016 1.00 94.75 259 LEU A O 1
ATOM 1984 N N . THR A 1 260 ? 9.460 -5.495 -27.122 1.00 94.75 260 THR A N 1
ATOM 1985 C CA . THR A 1 260 ? 9.005 -4.843 -28.351 1.00 94.75 260 THR A CA 1
ATOM 1986 C C . THR A 1 260 ? 10.140 -4.609 -29.352 1.00 94.75 260 THR A C 1
ATOM 1988 O O . THR A 1 260 ? 11.301 -4.405 -28.988 1.00 94.75 260 THR A O 1
ATOM 1991 N N . GLU A 1 261 ? 9.802 -4.585 -30.644 1.00 96.69 261 GLU A N 1
ATOM 1992 C CA . GLU A 1 261 ? 10.767 -4.331 -31.723 1.00 96.69 261 GLU A CA 1
ATOM 1993 C C . GLU A 1 261 ? 11.487 -2.972 -31.615 1.00 96.69 261 GLU A C 1
ATOM 1995 O O . GLU A 1 261 ? 12.708 -2.935 -31.785 1.00 96.69 261 GLU A O 1
ATOM 2000 N N . PRO A 1 262 ? 10.819 -1.860 -31.243 1.00 97.50 262 PRO A N 1
ATOM 2001 C CA . PRO A 1 262 ? 11.514 -0.603 -30.980 1.00 97.50 262 PRO A CA 1
ATOM 2002 C C . PRO A 1 262 ? 12.590 -0.721 -29.891 1.00 97.50 262 PRO A C 1
ATOM 2004 O O . PRO A 1 262 ? 13.700 -0.218 -30.076 1.00 97.50 262 PRO A O 1
ATOM 2007 N N . THR A 1 263 ? 12.305 -1.419 -28.784 1.00 97.06 263 THR A N 1
ATOM 2008 C CA . THR A 1 263 ? 13.284 -1.642 -27.707 1.00 97.06 263 THR A CA 1
ATOM 2009 C C . THR A 1 263 ? 14.447 -2.515 -28.195 1.00 97.06 263 THR A C 1
ATOM 2011 O O . THR A 1 263 ? 15.607 -2.176 -27.946 1.00 97.06 263 THR A O 1
ATOM 2014 N N . ARG A 1 264 ? 14.172 -3.581 -28.965 1.00 97.88 264 ARG A N 1
ATOM 2015 C CA . ARG A 1 264 ? 15.205 -4.442 -29.583 1.00 97.88 264 ARG A CA 1
ATOM 2016 C C . ARG A 1 264 ? 16.166 -3.630 -30.446 1.00 97.88 264 ARG A C 1
ATOM 2018 O O . ARG A 1 264 ? 17.382 -3.716 -30.271 1.00 97.88 264 ARG A O 1
ATOM 2025 N N . GLN A 1 265 ? 15.627 -2.798 -31.335 1.00 97.69 265 GLN A N 1
ATOM 2026 C CA . GLN A 1 265 ? 16.428 -1.959 -32.226 1.00 97.69 265 GLN A CA 1
ATOM 2027 C C . GLN A 1 265 ? 17.228 -0.902 -31.464 1.00 97.69 265 GLN A C 1
ATOM 2029 O O . GLN A 1 265 ? 18.397 -0.679 -31.786 1.00 97.69 265 GLN A O 1
ATOM 2034 N N . ALA A 1 266 ? 16.632 -0.269 -30.450 1.00 97.88 266 ALA A N 1
ATOM 2035 C CA . ALA A 1 266 ? 17.317 0.727 -29.632 1.00 97.88 266 ALA A CA 1
ATOM 2036 C C . ALA A 1 266 ? 18.524 0.125 -28.897 1.00 97.88 266 ALA A C 1
ATOM 2038 O O . ALA A 1 266 ? 19.603 0.717 -28.898 1.00 97.88 266 ALA A O 1
ATOM 2039 N N . ILE A 1 267 ? 18.374 -1.076 -28.329 1.00 97.69 267 ILE A N 1
ATOM 2040 C CA . ILE A 1 267 ? 19.471 -1.790 -27.666 1.00 97.69 267 ILE A CA 1
ATOM 2041 C C . ILE A 1 267 ? 20.541 -2.209 -28.682 1.00 97.69 267 ILE A C 1
ATOM 2043 O O . ILE A 1 267 ? 21.729 -2.012 -28.435 1.00 97.69 267 ILE A O 1
ATOM 2047 N N . ALA A 1 268 ? 20.143 -2.749 -29.838 1.00 97.25 268 ALA A N 1
ATOM 2048 C CA . ALA A 1 268 ? 21.076 -3.216 -30.866 1.00 97.25 268 ALA A CA 1
ATOM 2049 C C . ALA A 1 268 ? 21.916 -2.087 -31.489 1.00 97.25 268 ALA A C 1
ATOM 2051 O O . ALA A 1 268 ? 23.048 -2.325 -31.902 1.00 97.25 268 ALA A O 1
ATOM 2052 N N . ARG A 1 269 ? 21.373 -0.865 -31.549 1.00 97.31 269 ARG A N 1
ATOM 2053 C CA . ARG A 1 269 ? 22.058 0.332 -32.068 1.00 97.31 269 ARG A CA 1
ATOM 2054 C C . ARG A 1 269 ? 22.858 1.090 -31.007 1.00 97.31 269 ARG A C 1
ATOM 2056 O O . ARG A 1 269 ? 23.424 2.137 -31.314 1.00 97.31 269 ARG A O 1
ATOM 2063 N N . ALA A 1 270 ? 22.896 0.607 -29.766 1.00 96.81 270 ALA A N 1
ATOM 2064 C CA . ALA A 1 270 ? 23.642 1.266 -28.707 1.00 96.81 270 ALA A CA 1
ATOM 2065 C C . ALA A 1 270 ? 25.146 1.294 -29.026 1.00 96.81 270 ALA A C 1
ATOM 2067 O O . ALA A 1 270 ? 25.742 0.273 -29.352 1.00 96.81 270 ALA A O 1
ATOM 2068 N N . GLU A 1 271 ? 25.786 2.454 -28.850 1.00 95.19 271 GLU A N 1
ATOM 2069 C CA . GLU A 1 271 ? 27.221 2.645 -29.139 1.00 95.19 271 GLU A CA 1
ATOM 2070 C C . GLU A 1 271 ? 28.154 1.773 -28.281 1.00 95.19 271 GLU A C 1
ATOM 2072 O O . GLU A 1 271 ? 29.330 1.609 -28.591 1.00 95.19 271 GLU A O 1
ATOM 2077 N N . SER A 1 272 ? 27.657 1.245 -27.162 1.00 94.38 272 SER A N 1
ATOM 2078 C CA . SER A 1 272 ? 28.404 0.334 -26.296 1.00 94.38 272 SER A CA 1
ATOM 2079 C C . SER A 1 272 ? 27.456 -0.563 -25.499 1.00 94.38 272 SER A C 1
ATOM 2081 O O . SER A 1 272 ? 26.318 -0.156 -25.234 1.00 94.38 272 SER A O 1
ATOM 2083 N N . PRO A 1 273 ? 27.929 -1.727 -25.006 1.00 93.56 273 PRO A N 1
ATOM 2084 C CA . PRO A 1 273 ? 27.140 -2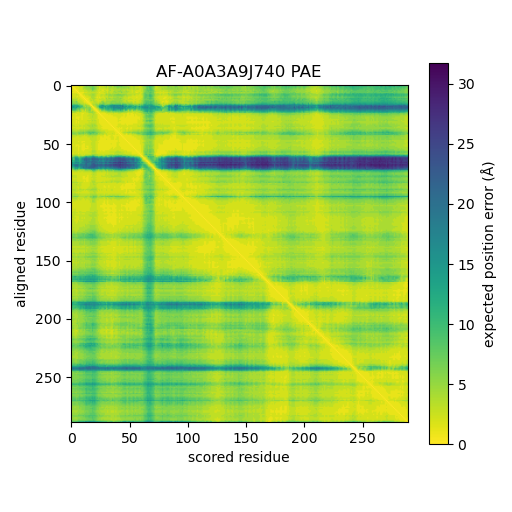.587 -24.124 1.00 93.56 273 PRO A CA 1
ATOM 2085 C C . PRO A 1 273 ? 26.590 -1.846 -22.898 1.00 93.56 273 PRO A C 1
ATOM 2087 O O . PRO A 1 273 ? 25.425 -2.005 -22.548 1.00 93.56 273 PRO A O 1
ATOM 2090 N N . LYS A 1 274 ? 27.387 -0.950 -22.295 1.00 94.44 274 LYS A N 1
ATOM 2091 C CA . LYS A 1 274 ? 26.983 -0.142 -21.131 1.00 94.44 274 LYS A CA 1
ATOM 2092 C C . LYS A 1 274 ? 25.816 0.798 -21.445 1.00 94.44 274 LYS A C 1
ATOM 2094 O O . LYS A 1 274 ? 24.876 0.889 -20.659 1.00 94.44 274 LYS A O 1
ATOM 2099 N N . ARG A 1 275 ? 25.832 1.460 -22.609 1.00 95.44 275 ARG A N 1
ATOM 2100 C CA . ARG A 1 275 ? 24.679 2.259 -23.064 1.00 95.44 275 ARG A CA 1
ATOM 2101 C C . ARG A 1 275 ? 23.479 1.377 -23.398 1.00 95.44 275 ARG A C 1
ATOM 2103 O O . ARG A 1 275 ? 22.360 1.764 -23.084 1.00 95.44 275 ARG A O 1
ATOM 2110 N N . GLY A 1 276 ? 23.703 0.189 -23.957 1.00 96.75 276 GLY A N 1
ATOM 2111 C CA . GLY A 1 276 ? 22.644 -0.789 -24.205 1.00 96.75 276 GLY A CA 1
ATOM 2112 C C . GLY A 1 276 ? 21.931 -1.222 -22.921 1.00 96.75 276 GLY A C 1
ATOM 2113 O O . GLY A 1 276 ? 20.707 -1.292 -22.911 1.00 96.75 276 GLY A O 1
ATOM 2114 N N . ILE A 1 277 ? 22.660 -1.407 -21.812 1.00 95.75 277 ILE A N 1
ATOM 2115 C CA . ILE A 1 277 ? 22.056 -1.651 -20.491 1.00 95.75 277 ILE A CA 1
ATOM 2116 C C . ILE A 1 277 ? 21.231 -0.457 -20.024 1.00 95.75 277 ILE A C 1
ATOM 2118 O O . ILE A 1 277 ? 20.107 -0.642 -19.572 1.00 95.75 277 ILE A O 1
ATOM 2122 N N . ALA A 1 278 ? 21.747 0.768 -20.138 1.00 96.00 278 ALA A N 1
ATOM 2123 C CA . ALA A 1 278 ? 20.978 1.947 -19.743 1.00 96.00 278 ALA A CA 1
ATOM 2124 C C . ALA A 1 278 ? 19.677 2.078 -20.560 1.00 96.00 278 ALA A C 1
ATOM 2126 O O . ALA A 1 278 ? 18.627 2.364 -19.989 1.00 96.00 278 ALA A O 1
ATOM 2127 N N . ILE A 1 279 ? 19.722 1.798 -21.869 1.00 97.19 279 ILE A N 1
ATOM 2128 C CA . ILE A 1 279 ? 18.538 1.753 -22.742 1.00 97.19 279 ILE A CA 1
ATOM 2129 C C . ILE A 1 279 ? 17.574 0.649 -22.296 1.00 97.19 279 ILE A C 1
ATOM 2131 O O . ILE A 1 279 ? 16.383 0.913 -22.152 1.00 97.19 279 ILE A O 1
ATOM 2135 N N . LEU A 1 280 ? 18.074 -0.560 -22.018 1.00 96.94 280 LEU A N 1
ATOM 2136 C CA . LEU A 1 280 ? 17.270 -1.666 -21.495 1.00 96.94 280 LEU A CA 1
ATOM 2137 C C . LEU A 1 280 ? 16.571 -1.276 -20.187 1.00 96.94 280 LEU A C 1
ATOM 2139 O O . LEU A 1 280 ? 15.365 -1.469 -20.049 1.00 96.94 280 LEU A O 1
ATOM 2143 N N . LEU A 1 281 ? 17.298 -0.680 -19.242 1.00 96.06 281 LEU A N 1
ATOM 2144 C CA . LEU A 1 281 ? 16.738 -0.259 -17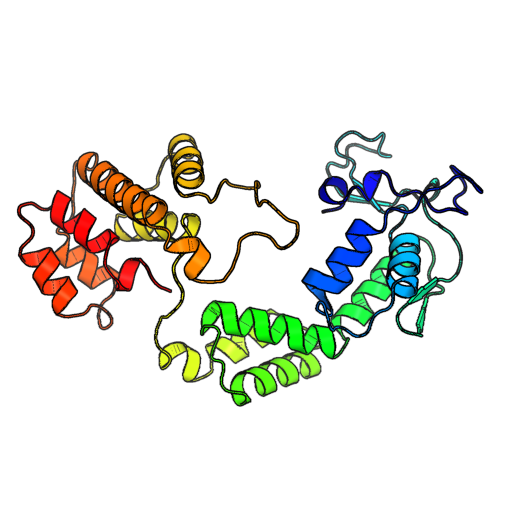.960 1.00 96.06 281 LEU A CA 1
ATOM 2145 C C . LEU A 1 281 ? 15.704 0.862 -18.113 1.00 96.06 281 LEU A C 1
ATOM 2147 O O . LEU A 1 281 ? 14.731 0.911 -17.362 1.00 96.06 281 LEU A O 1
ATOM 2151 N N . MET A 1 282 ? 15.876 1.741 -19.097 1.00 96.44 282 MET A N 1
ATOM 2152 C CA . MET A 1 282 ? 14.950 2.840 -19.378 1.00 96.44 282 MET A CA 1
ATOM 2153 C C . MET A 1 282 ? 13.821 2.474 -20.354 1.00 96.44 282 MET A C 1
ATOM 2155 O O . MET A 1 282 ? 12.969 3.321 -20.627 1.00 96.44 282 MET A O 1
ATOM 2159 N N . SER A 1 283 ? 13.774 1.228 -20.835 1.00 96.06 283 SER A N 1
ATOM 2160 C CA . SER A 1 283 ? 12.725 0.721 -21.727 1.00 96.06 283 SER A CA 1
ATOM 2161 C C . SER A 1 283 ? 11.338 0.727 -21.080 1.00 96.06 283 SER A C 1
ATOM 2163 O O . SER A 1 283 ? 11.189 0.692 -19.854 1.00 96.06 283 SER A O 1
ATOM 2165 N N . SER A 1 284 ? 10.294 0.748 -2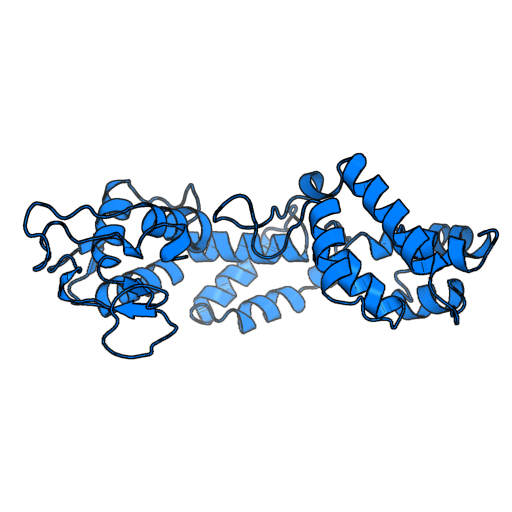1.908 1.00 93.12 284 SER A N 1
ATOM 2166 C CA . SER A 1 284 ? 8.902 0.739 -21.440 1.00 93.12 284 SER A CA 1
ATOM 2167 C C . SER A 1 284 ? 8.589 -0.515 -20.625 1.00 93.12 284 SER A C 1
ATOM 2169 O O . SER A 1 284 ? 7.949 -0.424 -19.579 1.00 93.12 284 SER A O 1
ATOM 2171 N N . GLU A 1 285 ? 9.101 -1.654 -21.084 1.00 93.50 285 GLU A N 1
ATOM 2172 C CA . GLU A 1 285 ? 8.975 -2.982 -20.491 1.00 93.50 285 GLU A CA 1
ATOM 2173 C C . GLU A 1 285 ? 9.591 -3.026 -19.088 1.00 93.50 285 GLU A C 1
ATOM 2175 O O . GLU A 1 285 ? 9.037 -3.627 -18.169 1.00 93.50 285 GLU A O 1
ATOM 2180 N N . MET A 1 286 ? 10.712 -2.329 -18.886 1.00 94.81 286 MET A N 1
ATOM 2181 C CA . MET A 1 286 ? 11.371 -2.272 -17.585 1.00 94.81 286 MET A CA 1
ATOM 2182 C C . MET A 1 286 ? 10.726 -1.282 -16.620 1.00 94.81 286 MET A C 1
ATOM 2184 O O . MET A 1 286 ? 10.724 -1.484 -15.403 1.00 94.81 286 MET A O 1
ATOM 2188 N N . GLN A 1 287 ? 10.202 -0.183 -17.151 1.00 93.81 287 GLN A N 1
ATOM 2189 C CA . GLN A 1 287 ? 9.645 0.895 -16.349 1.00 93.81 287 GLN A CA 1
ATOM 2190 C C . GLN A 1 287 ? 8.213 0.621 -15.877 1.00 93.81 287 GLN A C 1
ATOM 2192 O O . GLN A 1 287 ? 7.718 1.349 -15.010 1.00 93.81 287 GLN A O 1
ATOM 2197 N N . ARG A 1 288 ? 7.547 -0.396 -16.432 1.00 92.31 288 ARG A N 1
ATOM 2198 C CA . ARG A 1 288 ? 6.143 -0.709 -16.158 1.00 92.31 288 ARG A CA 1
ATOM 2199 C C . ARG A 1 288 ? 5.958 -2.101 -15.546 1.00 92.31 288 ARG A C 1
ATOM 2201 O O . ARG A 1 288 ? 6.825 -2.969 -15.658 1.00 92.31 288 ARG A O 1
ATOM 2208 N N . ARG A 1 289 ? 4.859 -2.278 -14.822 1.00 88.31 289 ARG A N 1
ATOM 2209 C CA . ARG A 1 289 ? 4.386 -3.554 -14.281 1.00 88.31 289 ARG A CA 1
ATOM 2210 C C . ARG A 1 289 ? 2.866 -3.636 -14.321 1.00 88.31 289 ARG A C 1
ATOM 2212 O O . ARG A 1 289 ? 2.235 -2.592 -14.612 1.00 88.31 289 ARG A O 1
#

Secondary structure (DSSP, 8-state):
-TTTTTGGG---TT-GGGTTT-----HHHHHIIIIIIS-TTS---HHHHHHHHHHHTTEEE-SSS--SSS--SEEE-GGGS--S-EEETTEEE---THHHHHHHHHHHHHSHHHHHHHHHHHHHHHH-S---HHHHHHHHHHHHHTTT-HHHHHHHHHHSTHHHHS---PBPPHHHHHHHHHHHHT-PPPHHHHHHHHHHTT--TT--SSTT-S--SGGGG--HHHHHHHHHHHHHHHHH-SSPPPHHHHHHHHHGGG--HHHHHHHHT-SSHHHHHHHHHHSHHHHB-